Protein AF-0000000069709438 (afdb_homodimer)

Solvent-accessible surface area (backbone atoms only — not comparable to full-atom values): 15515 Å² total; per-residue (Å²): 132,53,67,84,65,66,50,80,77,66,44,34,16,33,37,41,33,39,34,83,67,31,64,34,80,92,27,62,55,51,69,65,58,55,50,52,58,47,46,74,68,12,50,70,79,41,47,36,35,36,32,47,71,78,60,54,68,67,56,54,52,52,40,42,75,71,65,31,49,75,44,72,34,85,52,46,50,67,35,44,51,39,34,54,50,31,39,39,56,68,72,63,56,48,52,23,44,32,38,32,41,51,61,50,48,49,41,61,56,44,48,50,35,49,75,71,69,27,42,35,35,26,33,26,62,28,81,84,79,78,57,49,58,36,39,70,59,25,80,35,65,46,68,41,73,100,134,53,68,83,65,66,50,79,76,66,43,33,16,32,38,41,33,39,33,80,68,32,65,34,80,90,28,61,55,51,68,65,57,56,50,51,59,47,45,73,69,11,50,70,79,40,43,35,35,37,32,46,71,77,60,54,67,67,56,54,51,52,42,43,75,70,64,32,49,77,45,72,33,86,52,44,51,67,35,47,52,38,34,54,52,32,40,38,55,67,72,63,56,49,52,23,44,31,39,32,39,50,60,48,50,50,41,61,56,44,49,50,34,50,75,71,69,26,43,35,35,26,33,26,65,31,78,78,79,80,56,50,56,36,39,71,60,24,80,34,66,47,66,42,72,99

pLDDT: mean 88.97, std 15.56, range [38.25, 98.88]

Radius of gyration: 20.69 Å; Cα contacts (8 Å, |Δi|>4): 586; chains: 2; bounding box: 37×64×64 Å

Sequence (292 aa):
MGLRSLLSNTPTAALFVDGPNVLRDEFDVDLDDVRDAADEAGRLVVTRLYLDEHAPSGLIQAAEARGYEVTITSGDVDVKLAVDATALLVEDPPDVFVIASRDTDFKPVVELANRRGVRTLAIAPGEHGRSDALRNAAQDAVVLDGMGLRSLLSNTPTAALFVDGPNVLRDEFDVDLDDVRDAADEAGRLVVTRLYLDEHAPSGLIQAAEARGYEVTITSGDVDVKLAVDATALLVEDPPDVFVIASRDTDFKPVVELANRRGVRTLAIAPGEHGRSDALRNAAQDAVVLDG

Structure (mmCIF, N/CA/C/O backbone):
data_AF-0000000069709438-model_v1
#
loop_
_entity.id
_entity.type
_entity.pdbx_description
1 polymer 'NYN domain-containing protein'
#
loop_
_atom_site.group_PDB
_atom_site.id
_atom_site.type_symbol
_atom_site.label_atom_id
_atom_site.label_alt_id
_atom_site.label_comp_id
_atom_site.label_asym_id
_atom_site.label_entity_id
_atom_site.label_seq_id
_atom_site.pdbx_PDB_ins_code
_atom_site.Cartn_x
_atom_site.Cartn_y
_atom_site.Cartn_z
_atom_site.occupancy
_atom_site.B_iso_or_equiv
_atom_site.auth_seq_id
_atom_site.auth_comp_id
_atom_site.auth_asym_id
_atom_site.auth_atom_id
_atom_site.pdbx_PDB_model_num
ATOM 1 N N . MET A 1 1 ? 12.93 36.156 -18.375 1 38.44 1 MET A N 1
ATOM 2 C CA . MET A 1 1 ? 12.602 35.375 -17.203 1 38.44 1 MET A CA 1
ATOM 3 C C . MET A 1 1 ? 11.086 35.25 -17.031 1 38.44 1 MET A C 1
ATOM 5 O O . MET A 1 1 ? 10.391 36.25 -16.828 1 38.44 1 MET A O 1
ATOM 9 N N . GLY A 1 2 ? 10.312 34.344 -17.75 1 38.69 2 GLY A N 1
ATOM 10 C CA . GLY A 1 2 ? 8.953 34.531 -18.219 1 38.69 2 GLY A CA 1
ATOM 11 C C . GLY A 1 2 ? 7.926 34.531 -17.094 1 38.69 2 GLY A C 1
ATOM 12 O O . GLY A 1 2 ? 8.234 34.125 -15.977 1 38.69 2 GLY A O 1
ATOM 13 N N . LEU A 1 3 ? 6.785 35.281 -17.344 1 40.19 3 LEU A N 1
ATOM 14 C CA . LEU A 1 3 ? 5.645 35.438 -16.453 1 40.19 3 LEU A CA 1
ATOM 15 C C . LEU A 1 3 ? 5.352 34.094 -15.75 1 40.19 3 LEU A C 1
ATOM 17 O O . LEU A 1 3 ? 4.898 34.094 -14.602 1 40.19 3 LEU A O 1
ATOM 21 N N . ARG A 1 4 ? 5.41 32.969 -16.5 1 44.81 4 ARG A N 1
ATOM 22 C CA . ARG A 1 4 ? 5.277 31.656 -15.867 1 44.81 4 ARG A CA 1
ATOM 23 C C . ARG A 1 4 ? 6.254 31.5 -14.703 1 44.81 4 ARG A C 1
ATOM 25 O O . ARG A 1 4 ? 6.02 30.719 -13.781 1 44.81 4 ARG A O 1
ATOM 32 N N . SER A 1 5 ? 7.395 32.188 -14.773 1 46.03 5 SER A N 1
ATOM 33 C CA . SER A 1 5 ? 8.461 32.312 -13.789 1 46.03 5 SER A CA 1
ATOM 34 C C . SER A 1 5 ? 8.031 33.188 -12.617 1 46.03 5 SER A C 1
ATOM 36 O O . SER A 1 5 ? 8.43 32.969 -11.477 1 46.03 5 SER A O 1
ATOM 38 N N . LEU A 1 6 ? 7.395 34.375 -12.797 1 45.38 6 LEU A N 1
ATOM 39 C CA . LEU A 1 6 ? 6.918 35.25 -11.727 1 45.38 6 LEU A CA 1
ATOM 40 C C . LEU A 1 6 ? 5.758 34.625 -10.977 1 45.38 6 LEU A C 1
ATOM 42 O O . LEU A 1 6 ? 5.219 35.219 -10.031 1 45.38 6 LEU A O 1
ATOM 46 N N . LEU A 1 7 ? 4.734 33.938 -11.688 1 49.47 7 LEU A N 1
ATOM 47 C CA . LEU A 1 7 ? 3.643 33.281 -11 1 49.47 7 LEU A CA 1
ATOM 48 C C . LEU A 1 7 ? 4.164 32.469 -9.82 1 49.47 7 LEU A C 1
ATOM 50 O O . LEU A 1 7 ? 5.156 31.734 -9.938 1 49.47 7 LEU A O 1
ATOM 54 N N . SER A 1 8 ? 4.117 33.062 -8.562 1 53.72 8 SER A N 1
ATOM 55 C CA . SER A 1 8 ? 4.582 32.656 -7.238 1 53.72 8 SER A CA 1
ATOM 56 C C . SER A 1 8 ? 4.629 31.125 -7.117 1 53.72 8 SER A C 1
ATOM 58 O O . SER A 1 8 ? 3.594 30.469 -7.207 1 53.72 8 SER A O 1
ATOM 60 N N . ASN A 1 9 ? 5.535 30.406 -7.801 1 68.62 9 ASN A N 1
ATOM 61 C CA . ASN A 1 9 ? 5.621 28.969 -8.023 1 68.62 9 ASN A CA 1
ATOM 62 C C . ASN A 1 9 ? 5.582 28.203 -6.711 1 68.62 9 ASN A C 1
ATOM 64 O O . ASN A 1 9 ? 6.609 27.719 -6.242 1 68.62 9 ASN A O 1
ATOM 68 N N . THR A 1 10 ? 4.73 28.609 -5.816 1 89.31 10 THR A N 1
ATOM 69 C CA . THR A 1 10 ? 4.59 27.875 -4.559 1 89.31 10 THR A CA 1
ATOM 70 C C . THR A 1 10 ? 4.516 26.375 -4.809 1 89.31 10 THR A C 1
ATOM 72 O O . THR A 1 10 ? 3.713 25.906 -5.625 1 89.31 10 THR A O 1
ATOM 75 N N . PRO A 1 11 ? 5.461 25.75 -4.129 1 96.38 11 PRO A N 1
ATOM 76 C CA . PRO A 1 11 ? 5.402 24.297 -4.297 1 96.38 11 PRO A CA 1
ATOM 77 C C . PRO A 1 11 ? 4.055 23.719 -3.877 1 96.38 11 PRO A C 1
ATOM 79 O O . PRO A 1 11 ? 3.371 24.281 -3.021 1 96.38 11 PRO A O 1
ATOM 82 N N . THR A 1 12 ? 3.688 22.672 -4.555 1 98.19 12 THR A N 1
ATOM 83 C CA . THR A 1 12 ? 2.477 21.953 -4.18 1 98.19 12 THR A CA 1
ATOM 84 C C . THR A 1 12 ? 2.791 20.859 -3.166 1 98.19 12 THR A C 1
ATOM 86 O O . THR A 1 12 ? 3.898 20.312 -3.152 1 98.19 12 THR A O 1
ATOM 89 N N . ALA A 1 13 ? 1.82 20.594 -2.26 1 98.56 13 ALA A N 1
ATOM 90 C CA . ALA A 1 13 ? 1.986 19.547 -1.256 1 98.56 13 ALA A CA 1
ATOM 91 C C . ALA A 1 13 ? 0.75 18.641 -1.187 1 98.56 13 ALA A C 1
ATOM 93 O O . ALA A 1 13 ? -0.369 19.109 -1.425 1 98.56 13 ALA A O 1
ATOM 94 N N . ALA A 1 14 ? 0.936 17.391 -0.974 1 98.88 14 ALA A N 1
ATOM 95 C CA . ALA A 1 14 ? -0.129 16.422 -0.726 1 98.88 14 ALA A CA 1
ATOM 96 C C . ALA A 1 14 ? 0.007 15.797 0.661 1 98.88 14 ALA A C 1
ATOM 98 O O . ALA A 1 1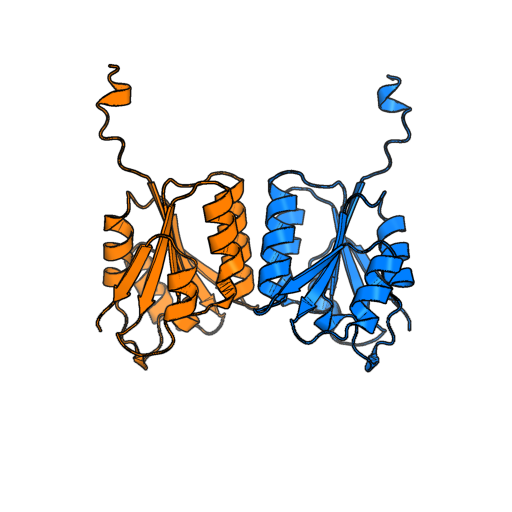4 ? 1.026 15.18 0.972 1 98.88 14 ALA A O 1
ATOM 99 N N . LEU A 1 15 ? -1.021 15.977 1.488 1 98.75 15 LEU A N 1
ATOM 100 C CA . LEU A 1 15 ? -1.024 15.523 2.875 1 98.75 15 LEU A CA 1
ATOM 101 C C . LEU A 1 15 ? -1.869 14.266 3.035 1 98.75 15 LEU A C 1
ATOM 103 O O . LEU A 1 15 ? -3.051 14.258 2.686 1 98.75 15 LEU A O 1
ATOM 107 N N . PHE A 1 16 ? -1.29 13.219 3.514 1 98.75 16 PHE A N 1
ATOM 108 C CA . PHE A 1 16 ? -1.952 11.977 3.883 1 98.75 16 PHE A CA 1
ATOM 109 C C . PHE A 1 16 ? -1.855 11.734 5.387 1 98.75 16 PHE A C 1
ATOM 111 O O . PHE A 1 16 ? -0.756 11.625 5.93 1 98.75 16 PHE A O 1
ATOM 118 N N . VAL A 1 17 ? -2.971 11.602 6.012 1 97.56 17 VAL A N 1
ATOM 119 C CA . VAL A 1 17 ? -2.998 11.469 7.465 1 97.56 17 VAL A CA 1
ATOM 120 C C . VAL A 1 17 ? -3.441 10.062 7.848 1 97.56 17 VAL A C 1
ATOM 122 O O . VAL A 1 17 ? -4.523 9.609 7.453 1 97.56 17 VAL A O 1
ATOM 125 N N . ASP A 1 18 ? -2.586 9.422 8.617 1 96.62 18 ASP A N 1
ATOM 126 C CA . ASP A 1 18 ? -2.838 8.102 9.195 1 96.62 18 ASP A CA 1
ATOM 127 C C . ASP A 1 18 ? -3.678 8.211 10.461 1 96.62 18 ASP A C 1
ATOM 129 O O . ASP A 1 18 ? -3.139 8.258 11.57 1 96.62 18 ASP A O 1
ATOM 133 N N . GLY A 1 19 ? -4.977 8.18 10.305 1 95.81 19 GLY A N 1
ATOM 134 C CA . GLY A 1 19 ? -5.91 8.469 11.383 1 95.81 19 GLY A CA 1
ATOM 135 C C . GLY A 1 19 ? -5.668 7.625 12.625 1 95.81 19 GLY A C 1
ATOM 136 O O . GLY A 1 19 ? -5.457 8.164 13.711 1 95.81 19 GLY A O 1
ATOM 137 N N . PRO A 1 20 ? -5.68 6.312 12.477 1 92.81 20 PRO A N 1
ATOM 138 C CA . PRO A 1 20 ? -5.535 5.43 13.641 1 92.81 20 PRO A CA 1
ATOM 139 C C . PRO A 1 20 ? -4.254 5.695 14.43 1 92.81 20 PRO A C 1
ATOM 141 O O . PRO A 1 20 ? -4.223 5.5 15.648 1 92.81 20 PRO A O 1
ATOM 144 N N . ASN A 1 21 ? -3.207 6.184 13.773 1 89 21 ASN A N 1
ATOM 145 C CA . ASN A 1 21 ? -1.935 6.367 14.461 1 89 21 ASN A CA 1
ATOM 146 C C . ASN A 1 21 ? -1.712 7.824 14.852 1 89 21 ASN A C 1
ATOM 148 O O . ASN A 1 21 ? -0.794 8.133 15.617 1 89 21 ASN A O 1
ATOM 152 N N . VAL A 1 22 ? -2.516 8.703 14.383 1 89.56 22 VAL A N 1
ATOM 153 C CA . VAL A 1 22 ? -2.305 10.117 14.656 1 89.56 22 VAL A CA 1
ATOM 154 C C . VAL A 1 22 ? -3.367 10.625 15.625 1 89.56 22 VAL A C 1
ATOM 156 O O . VAL A 1 22 ? -3.094 11.5 16.453 1 89.56 22 VAL A O 1
ATOM 159 N N . LEU A 1 23 ? -4.633 10.07 15.625 1 84.94 23 LEU A N 1
ATOM 160 C CA . LEU A 1 23 ? -5.742 10.617 16.406 1 84.94 23 LEU A CA 1
ATOM 161 C C . LEU A 1 23 ? -6 9.773 17.656 1 84.94 23 LEU A C 1
ATOM 163 O O . LEU A 1 23 ? -7.148 9.602 18.062 1 84.94 23 LEU A O 1
ATOM 167 N N . ARG A 1 24 ? -4.969 9.375 18.156 1 74.56 24 ARG A N 1
ATOM 168 C CA . ARG A 1 24 ? -5.062 8.688 19.453 1 74.56 24 ARG A CA 1
ATOM 169 C C . ARG A 1 24 ? -5.273 9.672 20.594 1 74.56 24 ARG A C 1
ATOM 171 O O . ARG A 1 24 ? -4.711 10.773 20.578 1 74.56 24 ARG A O 1
ATOM 178 N N . ASP A 1 25 ? -6.191 9.203 21.422 1 67.88 25 ASP A N 1
ATOM 179 C CA . ASP A 1 25 ? -6.523 10.078 22.547 1 67.88 25 ASP A CA 1
ATOM 180 C C . ASP A 1 25 ? -5.266 10.547 23.266 1 67.88 25 ASP A C 1
ATOM 182 O O . ASP A 1 25 ? -5.207 11.68 23.766 1 67.88 25 ASP A O 1
ATOM 186 N N . GLU A 1 26 ? -4.246 9.727 23.234 1 68.12 26 GLU A N 1
ATOM 187 C CA . GLU A 1 26 ? -3.016 10.023 23.969 1 68.12 26 GLU A CA 1
ATOM 188 C C . GLU A 1 26 ? -2.258 11.18 23.312 1 68.12 26 GLU A C 1
ATOM 190 O O . GLU A 1 26 ? -1.423 11.82 23.969 1 68.12 26 GLU A O 1
ATOM 195 N N . PHE A 1 27 ? -2.602 11.453 22.062 1 66.12 27 PHE A N 1
ATOM 196 C CA . PHE A 1 27 ? -1.815 12.461 21.359 1 66.12 27 PHE A CA 1
ATOM 197 C C . PHE A 1 27 ? -2.568 13.781 21.297 1 66.12 27 PHE A C 1
ATOM 199 O O . PHE A 1 27 ? -1.971 14.828 21.031 1 66.12 27 PHE A O 1
ATOM 206 N N . ASP A 1 28 ? -3.768 13.828 21.656 1 73.38 28 ASP A N 1
ATOM 207 C CA . ASP A 1 28 ? -4.578 15.039 21.578 1 73.38 28 ASP A CA 1
ATOM 208 C C . ASP A 1 28 ? -4.207 15.859 20.344 1 73.38 28 ASP A C 1
ATOM 210 O O . ASP A 1 28 ? -3.936 17.062 20.438 1 73.38 28 ASP A O 1
ATOM 214 N N . VAL A 1 29 ? -3.988 15.227 19.281 1 77.88 29 VAL A N 1
ATOM 215 C CA . VAL A 1 29 ? -3.586 15.883 18.031 1 77.88 29 VAL A CA 1
ATOM 216 C C . VAL A 1 29 ? -4.766 16.672 17.453 1 77.88 29 VAL A C 1
ATOM 218 O O . VAL A 1 29 ? -5.883 16.141 17.375 1 77.88 29 VAL A O 1
ATOM 221 N N . ASP A 1 30 ? -4.402 17.906 17.125 1 87.5 30 ASP A N 1
ATOM 222 C CA . ASP A 1 30 ? -5.332 18.766 16.406 1 87.5 30 ASP A CA 1
ATOM 223 C C . ASP A 1 30 ? -5.09 18.703 14.906 1 87.5 30 ASP A C 1
ATOM 225 O O . ASP A 1 30 ? -4.008 19.047 14.43 1 87.5 30 ASP A O 1
ATOM 229 N N . LEU A 1 31 ? -6.145 18.312 14.172 1 93.25 31 LEU A N 1
ATOM 230 C CA . LEU A 1 31 ? -6.051 18.188 12.727 1 93.25 31 LEU A CA 1
ATOM 231 C C . LEU A 1 31 ? -5.676 19.531 12.086 1 93.25 31 LEU A C 1
ATOM 233 O O . LEU A 1 31 ? -5.035 19.562 11.031 1 93.25 31 LEU A O 1
ATOM 237 N N . ASP A 1 32 ? -6.051 20.625 12.734 1 93.94 32 ASP A N 1
ATOM 238 C CA . ASP A 1 32 ? -5.648 21.922 12.227 1 93.94 32 ASP A CA 1
ATOM 239 C C . ASP A 1 32 ? -4.133 22.094 12.297 1 93.94 32 ASP A C 1
ATOM 241 O O . ASP A 1 32 ? -3.525 22.672 11.391 1 93.94 32 ASP A O 1
ATOM 245 N N . ASP A 1 33 ? -3.6 21.578 13.391 1 93.56 33 ASP A N 1
ATOM 246 C CA . ASP A 1 33 ? -2.15 21.688 13.539 1 93.56 33 ASP A CA 1
ATOM 247 C C . ASP A 1 33 ? -1.43 20.859 12.477 1 93.56 33 ASP A C 1
ATOM 249 O O . ASP A 1 33 ? -0.403 21.281 11.938 1 93.56 33 ASP A O 1
ATOM 253 N N . VAL A 1 34 ? -1.93 19.703 12.18 1 94.5 34 VAL A N 1
ATOM 254 C CA . VAL A 1 34 ? -1.356 18.844 11.148 1 94.5 34 VAL A CA 1
ATOM 255 C C . VAL A 1 34 ? -1.43 19.531 9.789 1 94.5 34 VAL A C 1
ATOM 257 O O . VAL A 1 34 ? -0.435 19.594 9.062 1 94.5 34 VAL A O 1
ATOM 260 N N . ARG A 1 35 ? -2.592 20.094 9.484 1 96.44 35 ARG A N 1
ATOM 261 C CA . ARG A 1 35 ? -2.809 20.766 8.211 1 96.44 35 ARG A CA 1
ATOM 262 C C . ARG A 1 35 ? -1.911 21.984 8.078 1 96.44 35 ARG A C 1
ATOM 264 O O . ARG A 1 35 ? -1.33 22.219 7.02 1 96.44 35 ARG A O 1
ATOM 271 N N . ASP A 1 36 ? -1.813 22.75 9.18 1 95.56 36 ASP A N 1
ATOM 272 C CA . ASP A 1 36 ? -0.976 23.953 9.172 1 95.56 36 ASP A CA 1
ATOM 273 C C . ASP A 1 36 ? 0.485 23.594 8.898 1 95.56 36 ASP A C 1
ATOM 275 O O . ASP A 1 36 ? 1.159 24.266 8.117 1 95.56 36 ASP A O 1
ATOM 279 N N . ALA A 1 37 ? 0.979 22.547 9.547 1 94.75 37 ALA A N 1
ATOM 280 C CA . ALA A 1 37 ? 2.352 22.094 9.344 1 94.75 37 ALA A CA 1
ATOM 281 C C . ALA A 1 37 ? 2.588 21.688 7.887 1 94.75 37 ALA A C 1
ATOM 283 O O . ALA A 1 37 ? 3.621 22.031 7.305 1 94.75 37 ALA A O 1
ATOM 284 N N . ALA A 1 38 ? 1.644 21 7.309 1 97.12 38 ALA A N 1
ATOM 285 C CA . ALA A 1 38 ? 1.745 20.594 5.914 1 97.12 38 ALA A CA 1
ATOM 286 C C . ALA A 1 38 ? 1.68 21.797 4.977 1 97.12 38 ALA A C 1
ATOM 288 O O . ALA A 1 38 ? 2.393 21.844 3.973 1 97.12 38 ALA A O 1
ATOM 289 N N . ASP A 1 39 ? 0.844 22.766 5.312 1 96.62 39 ASP A N 1
ATOM 290 C CA . ASP A 1 39 ? 0.653 23.953 4.496 1 96.62 39 ASP A CA 1
ATOM 291 C C . ASP A 1 39 ? 1.937 24.781 4.418 1 96.62 39 ASP A C 1
ATOM 293 O O . ASP A 1 39 ? 2.188 25.453 3.42 1 96.62 39 ASP A O 1
ATOM 297 N N . GLU A 1 40 ? 2.713 24.672 5.48 1 96.25 40 GLU A N 1
ATOM 298 C CA . GLU A 1 40 ? 3.994 25.375 5.508 1 96.25 40 GLU A CA 1
ATOM 299 C C . GLU A 1 40 ? 4.957 24.797 4.473 1 96.25 40 GLU A C 1
ATOM 301 O O . GLU A 1 40 ? 5.848 25.5 3.986 1 96.25 40 GLU A O 1
ATOM 306 N N . ALA A 1 41 ? 4.734 23.531 4.109 1 96.25 41 ALA A N 1
ATOM 307 C CA . ALA A 1 41 ? 5.633 22.875 3.168 1 96.25 41 ALA A CA 1
ATOM 308 C C . ALA A 1 41 ? 5.254 23.188 1.726 1 96.25 41 ALA A C 1
ATOM 310 O O . ALA A 1 41 ? 6.074 23.047 0.815 1 96.25 41 ALA A O 1
ATOM 311 N N . GLY A 1 42 ? 4.066 23.562 1.454 1 97.25 42 GLY A N 1
ATOM 312 C CA . GLY A 1 42 ? 3.557 23.891 0.131 1 97.25 42 GLY A CA 1
ATOM 313 C C . GLY A 1 42 ? 2.047 24.031 0.094 1 97.25 42 GLY A C 1
ATOM 314 O O . GLY A 1 42 ? 1.361 23.703 1.062 1 97.25 42 GLY A O 1
ATOM 315 N N . ARG A 1 43 ? 1.596 24.609 -1.028 1 97.38 43 ARG A N 1
ATOM 316 C CA . ARG A 1 43 ? 0.153 24.719 -1.223 1 97.38 43 ARG A CA 1
ATOM 317 C C . ARG A 1 43 ? -0.493 23.328 -1.267 1 97.38 43 ARG A C 1
ATOM 319 O O . ARG A 1 43 ? -0.167 22.516 -2.131 1 97.38 43 ARG A O 1
ATOM 326 N N . LEU A 1 44 ? -1.453 23.141 -0.404 1 97.94 44 LEU A N 1
ATOM 327 C CA . LEU A 1 44 ? -2.09 21.828 -0.3 1 97.94 44 LEU A CA 1
ATOM 328 C C . LEU A 1 44 ? -3.035 21.594 -1.472 1 97.94 44 LEU A C 1
ATOM 330 O O . LEU A 1 44 ? -4.016 22.328 -1.646 1 97.94 44 LEU A O 1
ATOM 334 N N . VAL A 1 45 ? -2.695 20.578 -2.246 1 97.75 45 VAL A N 1
ATOM 335 C CA . VAL A 1 45 ? -3.551 20.219 -3.371 1 97.75 45 VAL A CA 1
ATOM 336 C C . VAL A 1 45 ? -4.297 18.922 -3.061 1 97.75 45 VAL A C 1
ATOM 338 O O . VAL A 1 45 ? -5.289 18.594 -3.721 1 97.75 45 VAL A O 1
ATOM 341 N N . VAL A 1 46 ? -3.832 18.141 -2.113 1 98.44 46 VAL A N 1
ATOM 342 C CA . VAL A 1 46 ? -4.469 16.938 -1.565 1 98.44 46 VAL A CA 1
ATOM 343 C C . VAL A 1 46 ? -4.395 16.969 -0.041 1 98.44 46 VAL A C 1
ATOM 345 O O . VAL A 1 46 ? -3.346 17.281 0.531 1 98.44 46 VAL A O 1
ATOM 348 N N . THR A 1 47 ? -5.461 16.797 0.637 1 98.62 47 THR A N 1
ATOM 349 C CA . THR A 1 47 ? -5.559 16.688 2.088 1 98.62 47 THR A CA 1
ATOM 350 C C . THR A 1 47 ? -6.484 15.531 2.475 1 98.62 47 THR A C 1
ATOM 352 O O . THR A 1 47 ? -7.707 15.688 2.506 1 98.62 47 THR A O 1
ATOM 355 N N . ARG A 1 48 ? -5.898 14.383 2.811 1 98.81 48 ARG A N 1
ATOM 356 C CA . ARG A 1 48 ? -6.699 13.188 3.031 1 98.81 48 ARG A CA 1
ATOM 357 C C . ARG A 1 48 ? -6.484 12.641 4.438 1 98.81 48 ARG A C 1
ATOM 359 O O . ARG A 1 48 ? -5.359 12.617 4.938 1 98.81 48 ARG A O 1
ATOM 366 N N . LEU A 1 49 ? -7.539 12.273 5.051 1 98.56 49 LEU A N 1
ATOM 367 C CA . LEU A 1 49 ? -7.543 11.57 6.328 1 98.56 49 LEU A CA 1
ATOM 368 C C . LEU A 1 49 ? -8.07 10.148 6.16 1 98.56 49 LEU A C 1
ATOM 370 O O . LEU A 1 49 ? -9.156 9.945 5.605 1 98.56 49 LEU A O 1
ATOM 374 N N . TYR A 1 50 ? -7.328 9.172 6.59 1 98.62 50 TYR A N 1
ATOM 375 C CA . TYR A 1 50 ? -7.727 7.773 6.477 1 98.62 50 TYR A CA 1
ATOM 376 C C . TYR A 1 50 ? -8.172 7.223 7.824 1 98.62 50 TYR A C 1
ATOM 378 O O . TYR A 1 50 ? -7.449 7.336 8.82 1 98.62 50 TYR A O 1
ATOM 386 N N . LEU A 1 51 ? -9.328 6.637 7.852 1 97.81 51 LEU A N 1
ATOM 387 C CA . LEU A 1 51 ? -9.922 6.074 9.062 1 97.81 51 LEU A CA 1
ATOM 388 C C . LEU A 1 51 ? -10.438 4.66 8.805 1 97.81 51 LEU A C 1
ATOM 390 O O . LEU A 1 51 ? -10.648 4.273 7.652 1 97.81 51 LEU A O 1
ATOM 394 N N . ASP A 1 52 ? -10.57 3.885 9.938 1 96.19 52 ASP A N 1
ATOM 395 C CA . ASP A 1 52 ? -11.211 2.582 9.789 1 96.19 52 ASP A CA 1
ATOM 396 C C . ASP A 1 52 ? -12.734 2.705 9.875 1 96.19 52 ASP A C 1
ATOM 398 O O . ASP A 1 52 ? -13.258 3.785 10.148 1 96.19 52 ASP A O 1
ATOM 402 N N . GLU A 1 53 ? -13.414 1.608 9.648 1 95.5 53 GLU A N 1
ATOM 403 C CA . GLU A 1 53 ? -14.867 1.625 9.508 1 95.5 53 GLU A CA 1
ATOM 404 C C . GLU A 1 53 ? -15.547 1.899 10.852 1 95.5 53 GLU A C 1
ATOM 406 O O . GLU A 1 53 ? -16.75 2.15 10.906 1 95.5 53 GLU A O 1
ATOM 411 N N . HIS A 1 54 ? -14.883 1.991 11.906 1 95.06 54 HIS A N 1
ATOM 412 C CA . HIS A 1 54 ? -15.477 2.189 13.227 1 95.06 54 HIS A CA 1
ATOM 413 C C . HIS A 1 54 ? -15.281 3.621 13.711 1 95.06 54 HIS A C 1
ATOM 415 O O . HIS A 1 54 ? -15.633 3.951 14.844 1 95.06 54 HIS A O 1
ATOM 421 N N . ALA A 1 55 ? -14.672 4.422 12.898 1 94.06 55 ALA A N 1
ATOM 422 C CA . ALA A 1 55 ? -14.453 5.816 13.266 1 94.06 55 ALA A CA 1
ATOM 423 C C . ALA A 1 55 ? -15.766 6.504 13.625 1 94.06 55 ALA A C 1
ATOM 425 O O . ALA A 1 55 ? -16.766 6.344 12.922 1 94.06 55 ALA A O 1
ATOM 426 N N . PRO A 1 56 ? -15.828 7.281 14.727 1 93.81 56 PRO A N 1
ATOM 427 C CA . PRO A 1 56 ? -17.047 7.984 15.109 1 93.81 56 PRO A CA 1
ATOM 428 C C . PRO A 1 56 ? -17.469 9.031 14.078 1 93.81 56 PRO A C 1
ATOM 430 O O . PRO A 1 56 ? -16.625 9.688 13.477 1 93.81 56 PRO A O 1
ATOM 433 N N . SER A 1 57 ? -18.766 9.125 13.953 1 94.94 57 SER A N 1
ATOM 434 C CA . SER A 1 57 ? -19.312 10.07 12.984 1 94.94 57 SER A CA 1
ATOM 435 C C . SER A 1 57 ? -18.875 11.5 13.305 1 94.94 57 SER A C 1
ATOM 437 O O . SER A 1 57 ? -18.641 12.305 12.398 1 94.94 57 SER A O 1
ATOM 439 N N . GLY A 1 58 ? -18.812 11.812 14.594 1 94.31 58 GLY A N 1
ATOM 440 C CA . GLY A 1 58 ? -18.359 13.133 15 1 94.31 58 GLY A CA 1
ATOM 441 C C . GLY A 1 58 ? -16.969 13.477 14.5 1 94.31 58 GLY A C 1
ATOM 442 O O . GLY A 1 58 ? -16.719 14.602 14.062 1 94.31 58 GLY A O 1
ATOM 443 N N . LEU A 1 59 ? -16.094 12.539 14.523 1 93.88 59 LEU A N 1
ATOM 444 C CA . LEU A 1 59 ? -14.727 12.727 14.031 1 93.88 59 LEU A CA 1
ATOM 445 C C . LEU A 1 59 ? -14.719 12.953 12.523 1 93.88 59 LEU A C 1
ATOM 447 O O . LEU A 1 59 ? -14.016 13.828 12.023 1 93.88 59 LEU A O 1
ATOM 451 N N . ILE A 1 60 ? -15.461 12.172 11.82 1 96.44 60 ILE A N 1
ATOM 452 C CA . ILE A 1 60 ? -15.562 12.273 10.367 1 96.44 60 ILE 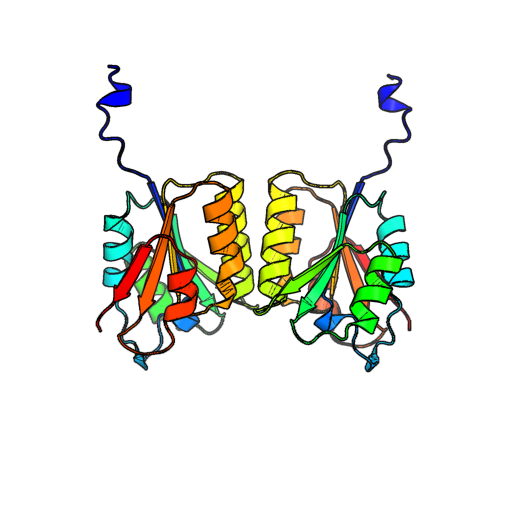A CA 1
ATOM 453 C C . ILE A 1 60 ? -16.047 13.664 9.977 1 96.44 60 ILE A C 1
ATOM 455 O O . ILE A 1 60 ? -15.438 14.344 9.156 1 96.44 60 ILE A O 1
ATOM 459 N N . GLN A 1 61 ? -17.125 14.094 10.656 1 96.12 61 GLN A N 1
ATOM 460 C CA . GLN A 1 61 ? -17.719 15.398 10.367 1 96.12 61 GLN A CA 1
ATOM 461 C C . GLN A 1 61 ? -16.734 16.531 10.688 1 96.12 61 GLN A C 1
ATOM 463 O O . GLN A 1 61 ? -16.609 17.469 9.914 1 96.12 61 GLN A O 1
ATOM 468 N N . ALA A 1 62 ? -16.094 16.375 11.758 1 94.12 62 ALA A N 1
ATOM 469 C CA . ALA A 1 62 ? -15.125 17.391 12.18 1 94.12 62 ALA A CA 1
ATOM 470 C C . ALA A 1 62 ? -13.977 17.5 11.18 1 94.12 62 ALA A C 1
ATOM 472 O O . ALA A 1 62 ? -13.555 18.594 10.828 1 94.12 62 ALA A O 1
ATOM 473 N N . ALA A 1 63 ? -13.438 16.422 10.711 1 96.38 63 ALA A N 1
ATOM 474 C CA . ALA A 1 63 ? -12.336 16.406 9.75 1 96.38 63 ALA A CA 1
ATOM 475 C C . ALA A 1 63 ? -12.758 17.016 8.422 1 96.38 63 ALA A C 1
ATOM 477 O O . ALA A 1 63 ? -12.016 17.812 7.836 1 96.38 63 ALA A O 1
ATOM 478 N N . GLU A 1 64 ? -13.984 16.641 7.965 1 97.12 64 GLU A N 1
ATOM 479 C CA . GLU A 1 64 ? -14.492 17.203 6.719 1 97.12 64 GLU A CA 1
ATOM 480 C C . GLU A 1 64 ? -14.648 18.703 6.82 1 97.12 64 GLU A C 1
ATOM 482 O O . GLU A 1 64 ? -14.312 19.438 5.887 1 97.12 64 GLU A O 1
ATOM 487 N N . ALA A 1 65 ? -15.164 19.109 7.977 1 95.5 65 ALA A N 1
ATOM 488 C CA . ALA A 1 65 ? -15.344 20.531 8.211 1 95.5 65 ALA A CA 1
ATOM 489 C C . ALA A 1 65 ? -14.016 21.281 8.164 1 95.5 65 ALA A C 1
ATOM 491 O O . ALA A 1 65 ? -13.969 22.469 7.844 1 95.5 65 ALA A O 1
ATOM 492 N N . ARG A 1 66 ? -12.969 20.578 8.383 1 94.44 66 ARG A N 1
ATOM 493 C CA . ARG A 1 66 ? -11.641 21.188 8.422 1 94.44 66 ARG A CA 1
ATOM 494 C C . ARG A 1 66 ? -10.93 21.016 7.086 1 94.44 66 ARG A C 1
ATOM 496 O O . ARG A 1 66 ? -9.719 21.266 6.988 1 94.44 66 ARG A O 1
ATOM 503 N N . GLY A 1 67 ? -11.625 20.531 6.07 1 96.25 67 GLY A N 1
ATOM 504 C CA . GLY A 1 67 ? -11.102 20.516 4.719 1 96.25 67 GLY A CA 1
ATOM 505 C C . GLY A 1 67 ? -10.445 19.203 4.352 1 96.25 67 GLY A C 1
ATOM 506 O O . GLY A 1 67 ? -9.773 19.094 3.32 1 96.25 67 GLY A O 1
ATOM 507 N N . TYR A 1 68 ? -10.57 18.172 5.188 1 98.25 68 TYR A N 1
ATOM 508 C CA . TYR A 1 68 ? -10 16.859 4.867 1 98.25 68 TYR A CA 1
ATOM 509 C C . TYR A 1 68 ? -10.961 16.047 4.008 1 98.25 68 TYR A C 1
ATOM 511 O O . TYR A 1 68 ? -12.172 16.062 4.242 1 98.25 68 TYR A O 1
ATOM 519 N N . GLU A 1 69 ? -10.453 15.516 2.955 1 98.5 69 GLU A N 1
ATOM 520 C CA . GLU A 1 69 ? -11.141 14.383 2.342 1 98.5 69 GLU A CA 1
ATOM 521 C C . GLU A 1 69 ? -10.992 13.117 3.184 1 98.5 69 GLU A C 1
ATOM 523 O O . GLU A 1 69 ? -9.891 12.578 3.303 1 98.5 69 GLU A O 1
ATOM 528 N N . VAL A 1 70 ? -12.07 12.617 3.729 1 98.38 70 VAL A N 1
ATOM 529 C CA . VAL A 1 70 ? -12.008 11.469 4.633 1 98.38 70 VAL A CA 1
ATOM 530 C C . VAL A 1 70 ? -12.211 10.18 3.85 1 98.38 70 VAL A C 1
ATOM 532 O O . VAL A 1 70 ? -13.188 10.039 3.109 1 98.38 70 VAL A O 1
ATOM 535 N N . THR A 1 71 ? -11.305 9.266 3.93 1 98.38 71 THR A N 1
ATOM 536 C CA . THR A 1 71 ? -11.406 7.926 3.355 1 98.38 71 THR A CA 1
ATOM 537 C C . THR A 1 71 ? -11.594 6.879 4.449 1 98.38 71 THR A C 1
ATOM 539 O O . THR A 1 71 ? -10.773 6.77 5.363 1 98.38 71 THR A O 1
ATOM 542 N N . ILE A 1 72 ? -12.633 6.148 4.332 1 97.56 72 ILE A N 1
ATOM 543 C CA . ILE A 1 72 ? -12.945 5.094 5.293 1 97.56 72 ILE A CA 1
ATOM 544 C C . ILE A 1 72 ? -12.742 3.729 4.641 1 97.56 72 ILE A C 1
ATOM 546 O O . ILE A 1 72 ? -13.141 3.514 3.494 1 97.56 72 ILE A O 1
ATOM 550 N N . THR A 1 73 ? -12.125 2.859 5.336 1 96.44 73 THR A N 1
ATOM 551 C CA . THR A 1 73 ? -11.945 1.514 4.801 1 96.44 73 THR A CA 1
ATOM 552 C C . THR A 1 73 ? -12.281 0.462 5.855 1 96.44 73 THR A C 1
ATOM 554 O O . THR A 1 73 ? -12.031 0.669 7.047 1 96.44 73 THR A O 1
ATOM 557 N N . SER A 1 74 ? -12.859 -0.628 5.391 1 93.62 74 SER A N 1
ATOM 558 C CA . SER A 1 74 ? -13.125 -1.766 6.266 1 93.62 74 SER A CA 1
ATOM 559 C C . SER A 1 74 ? -11.891 -2.654 6.406 1 93.62 74 SER A C 1
ATOM 561 O O . SER A 1 74 ? -11.836 -3.514 7.289 1 93.62 74 SER A O 1
ATOM 563 N N . GLY A 1 75 ? -10.945 -2.486 5.562 1 93.56 75 GLY A N 1
ATOM 564 C CA . GLY A 1 75 ? -9.703 -3.234 5.629 1 93.56 75 GLY A CA 1
ATOM 565 C C . GLY A 1 75 ? -8.602 -2.504 6.379 1 93.56 75 GLY A C 1
ATOM 566 O O . GLY A 1 75 ? -8.875 -1.773 7.336 1 93.56 75 GLY A O 1
ATOM 567 N N . ASP A 1 76 ? -7.414 -2.857 6.043 1 96.12 76 ASP A N 1
ATOM 568 C CA . ASP A 1 76 ? -6.234 -2.273 6.676 1 96.12 76 ASP A CA 1
ATOM 569 C C . ASP A 1 76 ? -6 -0.846 6.188 1 96.12 76 ASP A C 1
ATOM 571 O O . ASP A 1 76 ? -5.754 -0.623 5 1 96.12 76 ASP A O 1
ATOM 575 N N . VAL A 1 77 ? -6.066 0.129 7.094 1 97.75 77 VAL A N 1
ATOM 576 C CA . VAL A 1 77 ? -5.906 1.545 6.781 1 97.75 77 VAL A CA 1
ATOM 577 C C . VAL A 1 77 ? -4.531 1.786 6.16 1 97.75 77 VAL A C 1
ATOM 579 O O . VAL A 1 77 ? -4.398 2.555 5.207 1 97.75 77 VAL A O 1
ATOM 582 N N . ASP A 1 78 ? -3.482 1.072 6.73 1 98.12 78 ASP A N 1
ATOM 583 C CA . ASP A 1 78 ? -2.125 1.262 6.227 1 98.12 78 ASP A CA 1
ATOM 584 C C . ASP A 1 78 ? -2.037 0.907 4.742 1 98.12 78 ASP A C 1
ATOM 586 O O . ASP A 1 78 ? -1.402 1.622 3.965 1 98.12 78 ASP A O 1
ATOM 590 N N . VAL A 1 79 ? -2.713 -0.145 4.355 1 98.5 79 VAL A N 1
ATOM 591 C CA . VAL A 1 79 ? -2.646 -0.604 2.971 1 98.5 79 VAL A CA 1
ATOM 592 C C . VAL A 1 79 ? -3.391 0.374 2.064 1 98.5 79 VAL A C 1
ATOM 594 O O . VAL A 1 79 ? -2.867 0.791 1.028 1 98.5 79 VAL A O 1
ATOM 597 N N . LYS A 1 80 ? -4.586 0.785 2.502 1 98.69 80 LYS A N 1
ATOM 598 C CA . LYS A 1 80 ? -5.367 1.72 1.696 1 98.69 80 LYS A CA 1
ATOM 599 C C . LYS A 1 80 ? -4.625 3.041 1.517 1 98.69 80 LYS A C 1
ATOM 601 O O . LYS A 1 80 ? -4.539 3.562 0.403 1 98.69 80 LYS A O 1
ATOM 606 N N . LEU A 1 81 ? -4.09 3.588 2.562 1 98.81 81 LEU A N 1
ATOM 607 C CA . LEU A 1 81 ? -3.324 4.828 2.504 1 98.81 81 LEU A CA 1
ATOM 608 C C . LEU A 1 81 ? -2.109 4.672 1.595 1 98.81 81 LEU A C 1
ATOM 610 O O . LEU A 1 81 ? -1.846 5.531 0.75 1 98.81 81 LEU A O 1
ATOM 614 N N . ALA A 1 82 ? -1.361 3.582 1.727 1 98.75 82 ALA A N 1
ATOM 615 C CA . ALA A 1 82 ? -0.167 3.338 0.922 1 98.75 82 ALA A CA 1
ATOM 616 C C . ALA A 1 82 ? -0.514 3.25 -0.561 1 98.75 82 ALA A C 1
ATOM 618 O O . ALA A 1 82 ? 0.21 3.781 -1.406 1 98.75 82 ALA A O 1
ATOM 619 N N . VAL A 1 83 ? -1.613 2.584 -0.887 1 98.81 83 VAL A N 1
ATOM 620 C CA . VAL A 1 83 ? -2.047 2.436 -2.271 1 98.81 83 VAL A CA 1
ATOM 621 C C . VAL A 1 83 ? -2.361 3.809 -2.863 1 98.81 83 VAL A C 1
ATOM 623 O O . VAL A 1 83 ? -1.854 4.16 -3.932 1 98.81 83 VAL A O 1
ATOM 626 N N . ASP A 1 84 ? -3.135 4.605 -2.15 1 98.75 84 ASP A N 1
ATOM 627 C CA . ASP A 1 84 ? -3.543 5.914 -2.656 1 98.75 84 ASP A CA 1
ATOM 628 C C . ASP A 1 84 ? -2.344 6.852 -2.781 1 98.75 84 ASP A C 1
ATOM 630 O O . ASP A 1 84 ? -2.219 7.578 -3.77 1 98.75 84 ASP A O 1
ATOM 634 N N . ALA A 1 85 ? -1.523 6.844 -1.773 1 98.88 85 ALA A N 1
ATOM 635 C CA . ALA A 1 85 ? -0.334 7.691 -1.81 1 98.88 85 ALA A CA 1
ATOM 636 C C . ALA A 1 85 ? 0.578 7.309 -2.971 1 98.88 85 ALA A C 1
ATOM 638 O O . ALA A 1 85 ? 1.037 8.172 -3.721 1 98.88 85 ALA A O 1
ATOM 639 N N . THR A 1 86 ? 0.836 6.031 -3.145 1 98.88 86 THR A N 1
ATOM 640 C CA . THR A 1 86 ? 1.705 5.535 -4.207 1 98.88 86 THR A CA 1
ATOM 641 C C . THR A 1 86 ? 1.138 5.887 -5.578 1 98.88 86 THR A C 1
ATOM 643 O O . THR A 1 86 ? 1.868 6.344 -6.461 1 98.88 86 THR A O 1
ATOM 646 N N . ALA A 1 87 ? -0.159 5.668 -5.734 1 98.69 87 ALA A N 1
ATOM 647 C CA . ALA A 1 87 ? -0.793 5.996 -7.008 1 98.69 87 ALA A CA 1
ATOM 648 C C . ALA A 1 87 ? -0.583 7.465 -7.363 1 98.69 87 ALA A C 1
ATOM 650 O O . ALA A 1 87 ? -0.213 7.789 -8.492 1 98.69 87 ALA A O 1
ATOM 651 N N . LEU A 1 88 ? -0.773 8.352 -6.402 1 98.44 88 LEU A N 1
ATOM 652 C CA . LEU A 1 88 ? -0.581 9.781 -6.629 1 98.44 88 LEU A CA 1
ATOM 653 C C . LEU A 1 88 ? 0.871 10.078 -6.984 1 98.44 88 LEU A C 1
ATOM 655 O O . LEU A 1 88 ? 1.142 10.828 -7.926 1 98.44 88 LEU A O 1
ATOM 659 N N . LEU A 1 89 ? 1.814 9.5 -6.242 1 98.56 89 LEU A N 1
ATOM 660 C CA . LEU A 1 89 ? 3.24 9.773 -6.395 1 98.56 89 LEU A CA 1
ATOM 661 C C . LEU A 1 89 ? 3.729 9.352 -7.777 1 98.56 89 LEU A C 1
ATOM 663 O O . LEU A 1 89 ? 4.652 9.961 -8.328 1 98.56 89 LEU A O 1
ATOM 667 N N . VAL A 1 90 ? 3.102 8.328 -8.336 1 98.31 90 VAL A N 1
ATOM 668 C CA . VAL A 1 90 ? 3.539 7.785 -9.617 1 98.31 90 VAL A CA 1
ATOM 669 C C . VAL A 1 90 ? 2.803 8.492 -10.758 1 98.31 90 VAL A C 1
ATOM 671 O O . VAL A 1 90 ? 3.398 8.805 -11.789 1 98.31 90 VAL A O 1
ATOM 674 N N . GLU A 1 91 ? 1.6 8.797 -10.57 1 96.94 91 GLU A N 1
ATOM 675 C CA . GLU A 1 91 ? 0.763 9.336 -11.641 1 96.94 91 GLU A CA 1
ATOM 676 C C . GLU A 1 91 ? 0.932 10.844 -11.766 1 96.94 91 GLU A C 1
ATOM 678 O O . GLU A 1 91 ? 1.104 11.367 -12.867 1 96.94 91 GLU A O 1
ATOM 683 N N . ASP A 1 92 ? 0.812 11.578 -10.68 1 96.62 92 ASP A N 1
ATOM 684 C CA . ASP A 1 92 ? 0.831 13.031 -10.633 1 96.62 92 ASP A CA 1
ATOM 685 C C . ASP A 1 92 ? 1.479 13.539 -9.352 1 96.62 92 ASP A C 1
ATOM 687 O O . ASP A 1 92 ? 0.796 14.062 -8.469 1 96.62 92 ASP A O 1
ATOM 691 N N . PRO A 1 93 ? 2.803 13.43 -9.32 1 98 93 PRO A N 1
ATOM 692 C CA . PRO A 1 93 ? 3.51 13.742 -8.078 1 98 93 PRO A CA 1
ATOM 693 C C . PRO A 1 93 ? 3.43 15.219 -7.703 1 98 93 PRO A C 1
ATOM 695 O O . PRO A 1 93 ? 3.566 16.094 -8.57 1 98 93 PRO A O 1
ATOM 698 N N . PRO A 1 94 ? 3.123 15.531 -6.414 1 98.25 94 PRO A N 1
ATOM 699 C CA . PRO A 1 94 ? 3.314 16.891 -5.902 1 98.25 94 PRO A CA 1
ATOM 700 C C . PRO A 1 94 ? 4.789 17.266 -5.75 1 98.25 94 PRO A C 1
ATOM 702 O O . PRO A 1 94 ? 5.664 16.422 -5.945 1 98.25 94 PRO A O 1
ATOM 705 N N . ASP A 1 95 ? 4.984 18.531 -5.461 1 98.25 95 ASP A N 1
ATOM 706 C CA . ASP A 1 95 ? 6.344 18.922 -5.121 1 98.25 95 ASP A CA 1
ATOM 707 C C . ASP A 1 95 ? 6.766 18.359 -3.768 1 98.25 95 ASP A C 1
ATOM 709 O O . ASP A 1 95 ? 7.926 17.984 -3.576 1 98.25 95 ASP A O 1
ATOM 713 N N . VAL A 1 96 ? 5.82 18.25 -2.826 1 98.56 96 VAL A N 1
ATOM 714 C CA . VAL A 1 96 ? 6.098 17.75 -1.479 1 98.56 96 VAL A CA 1
ATOM 715 C C . VAL A 1 96 ? 5.07 16.703 -1.087 1 98.56 96 VAL A C 1
ATOM 717 O O . VAL A 1 96 ? 3.861 16.938 -1.19 1 98.56 96 VAL A O 1
ATOM 720 N N . PHE A 1 97 ? 5.57 15.523 -0.754 1 98.75 97 PHE A N 1
ATOM 721 C CA . PHE A 1 97 ? 4.75 14.477 -0.158 1 98.75 97 PHE A CA 1
ATOM 722 C C . PHE A 1 97 ? 4.809 14.539 1.363 1 98.75 97 PHE A C 1
ATOM 724 O O . PHE A 1 97 ? 5.887 14.414 1.952 1 98.75 97 PHE A O 1
ATOM 731 N N . VAL A 1 98 ? 3.643 14.758 2.033 1 98.31 98 VAL A N 1
ATOM 732 C CA . VAL A 1 98 ? 3.564 14.898 3.482 1 98.31 98 VAL A CA 1
ATOM 733 C C . VAL A 1 98 ? 2.777 13.727 4.07 1 98.31 98 VAL A C 1
ATOM 735 O O . VAL A 1 98 ? 1.639 13.477 3.672 1 98.31 98 VAL A O 1
ATOM 738 N N . ILE A 1 99 ? 3.375 13.039 4.957 1 98.06 99 ILE A N 1
ATOM 739 C CA . ILE A 1 99 ? 2.682 11.961 5.656 1 98.06 99 ILE A CA 1
ATOM 740 C C . ILE A 1 99 ? 2.682 12.234 7.156 1 98.06 99 ILE A C 1
ATOM 742 O O . ILE A 1 99 ? 3.725 12.539 7.738 1 98.06 99 ILE A O 1
ATOM 746 N N . ALA A 1 100 ? 1.489 12.258 7.719 1 95.5 100 ALA A N 1
ATOM 747 C CA . ALA A 1 100 ? 1.351 12.352 9.172 1 95.5 100 ALA A CA 1
ATOM 748 C C . ALA A 1 100 ? 1.132 10.977 9.789 1 95.5 100 ALA A C 1
ATOM 750 O O . ALA A 1 100 ? 0.043 10.406 9.688 1 95.5 100 ALA A O 1
ATOM 751 N N . SER A 1 101 ? 2.098 10.391 10.359 1 93.38 101 SER A N 1
ATOM 752 C CA . SER A 1 101 ? 2.07 9.078 10.992 1 93.38 101 SER A CA 1
ATOM 753 C C . SER A 1 101 ? 3.311 8.852 11.852 1 93.38 101 SER A C 1
ATOM 755 O O . SER A 1 101 ? 4.332 9.516 11.656 1 93.38 101 SER A O 1
ATOM 757 N N . ARG A 1 102 ? 3.273 7.93 12.773 1 86.81 102 ARG A N 1
ATOM 758 C CA . ARG A 1 102 ? 4.445 7.465 13.508 1 86.81 102 ARG A CA 1
ATOM 759 C C . ARG A 1 102 ? 4.82 6.047 13.094 1 86.81 102 ARG A C 1
ATOM 761 O O . ARG A 1 102 ? 5.781 5.477 13.617 1 86.81 102 ARG A O 1
ATOM 768 N N . ASP A 1 103 ? 4.07 5.551 12.281 1 91.88 103 ASP A N 1
ATOM 769 C CA . ASP A 1 103 ? 4.219 4.148 11.914 1 91.88 103 ASP A CA 1
ATOM 770 C C . ASP A 1 103 ? 5.324 3.965 10.875 1 91.88 103 ASP A C 1
ATOM 772 O O . ASP A 1 103 ? 5.223 4.48 9.758 1 91.88 103 ASP A O 1
ATOM 776 N N . THR A 1 104 ? 6.312 3.162 11.125 1 92.31 104 THR A N 1
ATOM 777 C CA . THR A 1 104 ? 7.457 2.951 10.242 1 92.31 104 THR A CA 1
ATOM 778 C C . THR A 1 104 ? 7.086 2.047 9.078 1 92.31 104 THR A C 1
ATOM 780 O O . THR A 1 104 ? 7.859 1.904 8.125 1 92.31 104 THR A O 1
ATOM 783 N N . ASP A 1 105 ? 5.898 1.539 9.109 1 95.19 105 ASP A N 1
ATOM 784 C CA . ASP A 1 105 ? 5.453 0.668 8.023 1 95.19 105 ASP A CA 1
ATOM 785 C C . ASP A 1 105 ? 5.273 1.454 6.73 1 95.19 105 ASP A C 1
ATOM 787 O O . ASP A 1 105 ? 5.18 0.866 5.648 1 95.19 105 ASP A O 1
ATOM 791 N N . PHE A 1 106 ? 5.328 2.809 6.809 1 96.88 106 PHE A N 1
ATOM 792 C CA . PHE A 1 106 ? 5.121 3.621 5.617 1 96.88 106 PHE A CA 1
ATOM 793 C C . PHE A 1 106 ? 6.453 3.957 4.953 1 96.88 106 PHE A C 1
ATOM 795 O O . PHE A 1 106 ? 6.488 4.68 3.953 1 96.88 106 PHE A O 1
ATOM 802 N N . LYS A 1 107 ? 7.492 3.424 5.422 1 96.44 107 LYS A N 1
ATOM 803 C CA . LYS A 1 107 ? 8.828 3.664 4.875 1 96.44 107 LYS A CA 1
ATOM 804 C C . LYS A 1 107 ? 8.852 3.408 3.369 1 96.44 107 LYS A C 1
ATOM 806 O O . LYS A 1 107 ? 9.406 4.207 2.609 1 96.44 107 LYS A O 1
ATOM 811 N N . PRO A 1 108 ? 8.258 2.334 2.877 1 97.5 108 PRO A N 1
ATOM 812 C CA . PRO A 1 108 ? 8.312 2.092 1.434 1 97.5 108 PRO A CA 1
ATOM 813 C C . PRO A 1 108 ? 7.684 3.221 0.621 1 97.5 108 PRO A C 1
ATOM 815 O O . PRO A 1 108 ? 8.141 3.52 -0.485 1 97.5 108 PRO A O 1
ATOM 818 N N . VAL A 1 109 ? 6.648 3.885 1.104 1 98.31 109 VAL A N 1
ATOM 819 C CA . VAL A 1 109 ? 6.012 4.988 0.393 1 98.31 109 VAL A CA 1
ATOM 820 C C . VAL A 1 109 ? 6.953 6.191 0.352 1 98.31 109 VAL A C 1
ATOM 822 O O . VAL A 1 109 ? 7.133 6.812 -0.698 1 98.31 109 VAL A O 1
ATOM 825 N N . VAL A 1 110 ? 7.531 6.426 1.507 1 97.88 110 VAL A N 1
ATOM 826 C CA . VAL A 1 110 ? 8.453 7.551 1.612 1 97.88 110 VAL A CA 1
ATOM 827 C C . VAL A 1 110 ? 9.664 7.316 0.704 1 97.88 110 VAL A C 1
ATOM 829 O O . VAL A 1 110 ? 10.102 8.227 -0.003 1 97.88 110 VAL A O 1
ATOM 832 N N . GLU A 1 111 ? 10.148 6.105 0.688 1 97.06 111 GLU A N 1
ATOM 833 C CA . GLU A 1 111 ? 11.297 5.762 -0.15 1 97.06 111 GLU A CA 1
ATOM 834 C C . GLU A 1 111 ? 10.953 5.902 -1.632 1 97.06 111 GLU A C 1
ATOM 836 O O . GLU A 1 111 ? 11.789 6.34 -2.426 1 97.06 111 GLU A O 1
ATOM 841 N N . LEU A 1 112 ? 9.805 5.512 -1.999 1 97.94 112 LEU A N 1
ATOM 842 C CA . LEU A 1 112 ? 9.367 5.688 -3.381 1 97.94 112 LEU A CA 1
ATOM 843 C C . LEU A 1 112 ? 9.32 7.168 -3.75 1 97.94 112 LEU A C 1
ATOM 845 O O . LEU A 1 112 ? 9.781 7.559 -4.824 1 97.94 112 LEU A O 1
ATOM 849 N N . ALA A 1 113 ? 8.734 7.996 -2.887 1 98.38 113 ALA A N 1
ATOM 850 C CA . ALA A 1 113 ? 8.703 9.438 -3.117 1 98.38 113 ALA A CA 1
ATOM 851 C C . ALA A 1 113 ? 10.102 9.992 -3.332 1 98.38 113 ALA A C 1
ATOM 853 O O . ALA A 1 113 ? 10.344 10.734 -4.285 1 98.38 113 ALA A O 1
ATOM 854 N N . ASN A 1 114 ? 11.031 9.539 -2.455 1 97.44 114 ASN A N 1
ATOM 855 C CA . ASN A 1 114 ? 12.414 9.984 -2.555 1 97.44 114 ASN A CA 1
ATOM 856 C C . ASN A 1 114 ? 13.039 9.578 -3.889 1 97.44 114 ASN A C 1
ATOM 858 O O . ASN A 1 114 ? 13.695 10.391 -4.543 1 97.44 114 ASN A O 1
ATOM 862 N N . ARG A 1 115 ? 12.805 8.359 -4.289 1 96.81 115 ARG A N 1
ATOM 863 C CA . ARG A 1 115 ? 13.359 7.852 -5.539 1 96.81 115 ARG A CA 1
ATOM 864 C C . ARG A 1 115 ? 12.828 8.641 -6.73 1 96.81 115 ARG A C 1
ATOM 866 O O . ARG A 1 115 ? 13.508 8.766 -7.75 1 96.81 115 ARG A O 1
ATOM 873 N N . ARG A 1 116 ? 11.703 9.219 -6.602 1 96.94 116 ARG A N 1
ATOM 874 C CA . ARG A 1 116 ? 11.086 9.953 -7.699 1 96.94 116 ARG A CA 1
ATOM 875 C C . ARG A 1 116 ? 11.422 11.438 -7.621 1 96.94 116 ARG A C 1
ATOM 877 O O . ARG A 1 116 ? 10.906 12.234 -8.406 1 96.94 116 ARG A O 1
ATOM 884 N N . GLY A 1 117 ? 12.141 11.805 -6.609 1 97.19 117 GLY A N 1
ATOM 885 C CA . GLY A 1 117 ? 12.586 13.18 -6.469 1 97.19 117 GLY A CA 1
ATOM 886 C C . GLY A 1 117 ? 11.57 14.078 -5.785 1 97.19 117 GLY A C 1
ATOM 887 O O . GLY A 1 117 ? 11.648 15.305 -5.891 1 97.19 117 GLY A O 1
ATOM 888 N N . VAL A 1 118 ? 10.562 13.484 -5.227 1 98.38 118 VAL A N 1
ATOM 889 C CA . VAL A 1 118 ? 9.57 14.242 -4.469 1 98.38 118 VAL A CA 1
ATOM 890 C C . VAL A 1 118 ? 10.094 14.523 -3.062 1 98.38 118 VAL A C 1
ATOM 892 O O . VAL A 1 118 ? 10.57 13.617 -2.375 1 98.38 118 VAL A O 1
ATOM 895 N N . ARG A 1 119 ? 10.047 15.758 -2.689 1 98.19 119 ARG A N 1
ATOM 896 C CA . ARG A 1 119 ? 10.43 16.078 -1.319 1 98.19 119 ARG A CA 1
ATOM 897 C C . ARG A 1 119 ? 9.461 15.461 -0.32 1 98.19 119 ARG A C 1
ATOM 899 O O . ARG A 1 119 ? 8.25 15.453 -0.543 1 98.19 119 ARG A O 1
ATOM 906 N N . THR A 1 120 ? 10.047 14.961 0.798 1 98.31 120 THR A N 1
ATOM 907 C CA . THR A 1 120 ? 9.195 14.258 1.754 1 98.31 120 THR A CA 1
ATOM 908 C C . THR A 1 120 ? 9.227 14.953 3.113 1 98.31 120 THR A C 1
ATOM 910 O O . THR A 1 120 ? 10.281 15.422 3.551 1 98.31 120 THR A O 1
ATOM 913 N N . LEU A 1 121 ? 8.047 15.047 3.75 1 97.31 121 LEU A N 1
ATOM 914 C CA . LEU A 1 121 ? 7.879 15.578 5.098 1 97.31 121 LEU A CA 1
ATOM 915 C C . LEU A 1 121 ? 7.066 14.625 5.965 1 97.31 121 LEU A C 1
ATOM 917 O O . LEU A 1 121 ? 5.941 14.266 5.609 1 97.31 121 LEU A O 1
ATOM 921 N N . ALA A 1 122 ? 7.672 14.172 7.039 1 96 122 ALA A N 1
ATOM 922 C CA . ALA A 1 122 ? 6.961 13.359 8.023 1 96 122 ALA A CA 1
ATOM 923 C C . ALA A 1 122 ? 6.5 14.203 9.203 1 96 122 ALA A C 1
ATOM 925 O O . ALA A 1 122 ? 7.285 14.969 9.766 1 96 122 ALA A O 1
ATOM 926 N N . ILE A 1 123 ? 5.18 14.086 9.523 1 94.19 123 ILE A N 1
ATOM 927 C CA . ILE A 1 123 ? 4.629 14.75 10.695 1 94.19 123 ILE A CA 1
ATOM 928 C C . ILE A 1 123 ? 4.27 13.711 11.758 1 94.19 123 ILE A C 1
ATOM 930 O O . ILE A 1 123 ? 3.484 12.797 11.5 1 94.19 123 ILE A O 1
ATOM 934 N N . ALA A 1 124 ? 4.809 13.75 12.867 1 89.25 124 ALA A N 1
ATOM 935 C CA . ALA A 1 124 ? 4.535 12.812 13.953 1 89.25 124 ALA A CA 1
ATOM 936 C C . ALA A 1 124 ? 3.803 13.5 15.102 1 89.25 124 ALA A C 1
ATOM 938 O O . ALA A 1 124 ? 4.098 14.656 15.438 1 89.25 124 ALA A O 1
ATOM 939 N N . PRO A 1 125 ? 2.75 12.703 15.641 1 82.25 125 PRO A N 1
ATOM 940 C CA . PRO A 1 125 ? 2.098 13.258 16.828 1 82.25 125 PRO A CA 1
ATOM 941 C C . PRO A 1 125 ? 2.965 13.156 18.078 1 82.25 125 PRO A C 1
ATOM 943 O O . PRO A 1 125 ? 3.602 12.125 18.312 1 82.25 125 PRO A O 1
ATOM 946 N N . GLY A 1 126 ? 2.877 14.211 19.047 1 71.62 126 GLY A N 1
ATOM 947 C CA . GLY A 1 126 ? 3.406 14.242 20.406 1 71.62 126 GLY A CA 1
ATOM 948 C C . GLY A 1 126 ? 4.914 14.094 20.453 1 71.62 126 GLY A C 1
ATOM 949 O O . GLY A 1 126 ? 5.562 13.914 19.422 1 71.62 126 GLY A O 1
ATOM 950 N N . GLU A 1 127 ? 5.555 14.422 21.531 1 55.62 127 GLU A N 1
ATOM 951 C CA . GLU A 1 127 ? 6.992 14.406 21.781 1 55.62 127 GLU A CA 1
ATOM 952 C C . GLU A 1 127 ? 7.602 13.055 21.453 1 55.62 127 GLU A C 1
ATOM 954 O O . GLU A 1 127 ? 8.234 12.891 20.406 1 55.62 127 GLU A O 1
ATOM 959 N N . HIS A 1 128 ? 7.895 12.023 22.344 1 51.97 128 HIS A N 1
ATOM 960 C CA . HIS A 1 128 ? 9.188 11.508 22.781 1 51.97 128 HIS A CA 1
ATOM 961 C C . HIS A 1 128 ? 9.719 10.453 21.812 1 51.97 128 HIS A C 1
ATOM 963 O O . HIS A 1 128 ? 10.836 10.57 21.312 1 51.97 128 HIS A O 1
ATOM 969 N N . GLY A 1 129 ? 9.594 9.086 21.969 1 47.41 129 GLY A N 1
ATOM 970 C CA . GLY A 1 129 ? 10.609 8.062 21.781 1 47.41 129 GLY A CA 1
ATOM 971 C C . GLY A 1 129 ? 10.727 7.582 20.344 1 47.41 129 GLY A C 1
ATOM 972 O O . GLY A 1 129 ? 11.742 7.805 19.688 1 47.41 129 GLY A O 1
ATOM 973 N N . ARG A 1 130 ? 9.812 6.816 19.922 1 49.12 130 ARG A N 1
ATOM 974 C CA . ARG A 1 130 ? 9.969 5.859 18.828 1 49.12 130 ARG A CA 1
ATOM 975 C C . ARG A 1 130 ? 9.672 6.512 17.484 1 49.12 130 ARG A C 1
ATOM 977 O O . ARG A 1 130 ? 9.648 5.836 16.453 1 49.12 130 ARG A O 1
ATOM 984 N N . SER A 1 131 ? 9.445 7.914 17.391 1 53.66 131 SER A N 1
ATOM 985 C CA . SER A 1 131 ? 9.094 8.68 16.203 1 53.66 131 SER A CA 1
ATOM 986 C C . SER A 1 131 ? 10.219 8.664 15.164 1 53.66 131 SER A C 1
ATOM 988 O O . SER A 1 131 ? 10.086 9.234 14.086 1 53.66 131 SER A O 1
ATOM 990 N N . ASP A 1 132 ? 11.133 7.809 15.383 1 61.94 132 ASP A N 1
ATOM 991 C CA . ASP A 1 132 ? 12.398 8.078 14.703 1 61.94 132 ASP A CA 1
ATOM 992 C C . ASP A 1 132 ? 12.445 7.398 13.336 1 61.94 132 ASP A C 1
ATOM 994 O O . ASP A 1 132 ? 13.055 7.914 12.398 1 61.94 132 ASP A O 1
ATOM 998 N N . ALA A 1 133 ? 11.641 6.34 13.156 1 65.19 133 ALA A N 1
ATOM 999 C CA . ALA A 1 133 ? 12.023 5.605 11.953 1 65.19 133 ALA A CA 1
ATOM 1000 C C . ALA A 1 133 ? 11.484 6.293 10.703 1 65.19 133 ALA A C 1
ATOM 1002 O O . ALA A 1 133 ? 12.203 6.453 9.711 1 65.19 133 ALA A O 1
ATOM 1003 N N . LEU A 1 134 ? 10.242 6.828 10.773 1 81.44 134 LEU A N 1
ATOM 1004 C CA . LEU A 1 134 ? 9.734 7.523 9.602 1 81.44 134 LEU A CA 1
ATOM 1005 C C . LEU A 1 134 ? 10.461 8.844 9.391 1 81.44 134 LEU A C 1
ATOM 1007 O O . LEU A 1 134 ? 10.703 9.25 8.25 1 81.44 134 LEU A O 1
ATOM 1011 N N . ARG A 1 135 ? 10.953 9.297 10.5 1 80.69 135 ARG A N 1
ATOM 1012 C CA . ARG A 1 135 ? 11.758 10.516 10.461 1 80.69 135 ARG A CA 1
ATOM 1013 C C . ARG A 1 135 ? 13.07 10.281 9.719 1 80.69 135 ARG A C 1
ATOM 1015 O O . ARG A 1 135 ? 13.539 11.156 8.992 1 80.69 135 ARG A O 1
ATOM 1022 N N . ASN A 1 136 ? 13.578 9.109 9.867 1 85.12 136 ASN A N 1
ATOM 1023 C CA . ASN A 1 136 ? 14.859 8.797 9.25 1 85.12 136 ASN A CA 1
ATOM 1024 C C . ASN A 1 136 ? 14.719 8.555 7.746 1 85.12 136 ASN A C 1
ATOM 1026 O O . ASN A 1 136 ? 15.68 8.703 6.992 1 85.12 136 ASN A O 1
ATOM 1030 N N . ALA A 1 137 ? 13.531 8.203 7.359 1 89.25 137 ALA A N 1
ATOM 1031 C CA . ALA A 1 137 ? 13.305 7.922 5.945 1 89.25 137 ALA A CA 1
ATOM 1032 C C . ALA A 1 137 ? 12.922 9.188 5.184 1 89.25 137 ALA A C 1
ATOM 1034 O O . ALA A 1 137 ? 13.227 9.32 3.994 1 89.25 137 ALA A O 1
ATOM 1035 N N . ALA A 1 138 ? 12.312 10.148 5.879 1 94.19 138 ALA A N 1
ATOM 1036 C CA . ALA A 1 138 ? 11.828 11.367 5.238 1 94.19 138 ALA A CA 1
ATOM 1037 C C . ALA A 1 138 ? 12.922 12.438 5.199 1 94.19 138 ALA A C 1
ATOM 1039 O O . ALA A 1 138 ? 13.797 12.469 6.066 1 94.19 138 ALA A O 1
ATOM 1040 N N . GLN A 1 139 ? 12.898 13.312 4.23 1 94.94 139 GLN A N 1
ATOM 1041 C CA . GLN A 1 139 ? 13.859 14.406 4.125 1 94.94 139 GLN A CA 1
ATOM 1042 C C . GLN A 1 139 ? 13.68 15.406 5.266 1 94.94 139 GLN A C 1
ATOM 1044 O O . GLN A 1 139 ? 14.664 15.938 5.793 1 94.94 139 GLN A O 1
ATOM 1049 N N . ASP A 1 140 ? 12.445 15.703 5.578 1 94.19 140 ASP A N 1
ATOM 1050 C CA . ASP A 1 140 ? 12.102 16.594 6.684 1 94.19 140 ASP A CA 1
ATOM 1051 C C . ASP A 1 140 ? 11.117 15.938 7.641 1 94.19 140 ASP A C 1
ATOM 1053 O O . ASP A 1 140 ? 10.383 15.023 7.254 1 94.19 140 ASP A O 1
ATOM 1057 N N . ALA A 1 141 ? 11.195 16.391 8.859 1 93.31 141 ALA A N 1
ATOM 1058 C CA . ALA A 1 141 ? 10.281 15.859 9.867 1 93.31 141 ALA A CA 1
ATOM 1059 C C . ALA A 1 141 ? 9.883 16.953 10.859 1 93.31 141 ALA A C 1
ATOM 1061 O O . ALA A 1 141 ? 10.695 17.812 11.203 1 93.31 141 ALA A O 1
ATOM 1062 N N . VAL A 1 142 ? 8.633 16.875 11.25 1 90.94 142 VAL A N 1
ATOM 1063 C CA . VAL A 1 142 ? 8.102 17.797 12.25 1 90.94 142 VAL A CA 1
ATOM 1064 C C . VAL A 1 142 ? 7.348 17 13.328 1 90.94 142 VAL A C 1
ATOM 1066 O O . VAL A 1 142 ? 6.629 16.047 13.016 1 90.94 142 VAL A O 1
ATOM 1069 N N . VAL A 1 143 ? 7.535 17.312 14.539 1 88.06 143 VAL A N 1
ATOM 1070 C CA . VAL A 1 143 ? 6.785 16.734 15.648 1 88.06 143 VAL A 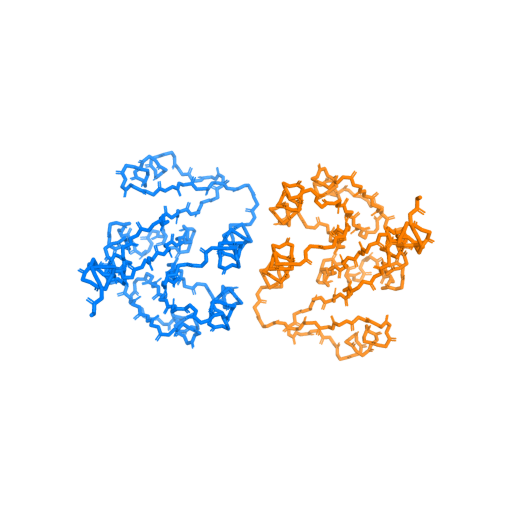CA 1
ATOM 1071 C C . VAL A 1 143 ? 5.773 17.75 16.172 1 88.06 143 VAL A C 1
ATOM 1073 O O . VAL A 1 143 ? 6.125 18.891 16.453 1 88.06 143 VAL A O 1
ATOM 1076 N N . LEU A 1 144 ? 4.539 17.297 16.219 1 83.69 144 LEU A N 1
ATOM 1077 C CA . LEU A 1 144 ? 3.504 18.188 16.75 1 83.69 144 LEU A CA 1
ATOM 1078 C C . LEU A 1 144 ? 3.436 18.109 18.266 1 83.69 144 LEU A C 1
ATOM 1080 O O . LEU A 1 144 ? 3.473 17.016 18.844 1 83.69 144 LEU A O 1
ATOM 1084 N N . ASP A 1 145 ? 3.766 19.141 18.938 1 70.38 145 ASP A N 1
ATOM 1085 C CA . ASP A 1 145 ? 3.678 19.219 20.391 1 70.38 145 ASP A CA 1
ATOM 1086 C C . ASP A 1 145 ? 2.227 19.359 20.844 1 70.38 145 ASP A C 1
ATOM 1088 O O . ASP A 1 145 ? 1.407 19.969 20.172 1 70.38 145 ASP A O 1
ATOM 1092 N N . GLY A 1 146 ? 1.536 18.312 21.391 1 55.22 146 GLY A N 1
ATOM 1093 C CA . GLY A 1 146 ? 0.24 18.5 22.016 1 55.22 146 GLY A CA 1
ATOM 1094 C C . GLY A 1 146 ? 0.141 19.781 22.812 1 55.22 146 GLY A C 1
ATOM 1095 O O . GLY A 1 146 ? 1.158 20.391 23.156 1 55.22 146 GLY A O 1
ATOM 1096 N N . MET B 1 1 ? -3.869 -6.672 -41.844 1 38.25 1 MET B N 1
ATOM 1097 C CA . MET B 1 1 ? -3.926 -7.098 -40.438 1 38.25 1 MET B CA 1
ATOM 1098 C C . MET B 1 1 ? -2.525 -7.355 -39.906 1 38.25 1 MET B C 1
ATOM 1100 O O . MET B 1 1 ? -1.822 -8.25 -40.375 1 38.25 1 MET B O 1
ATOM 1104 N N . GLY B 1 2 ? -1.662 -6.367 -39.469 1 39 2 GLY B N 1
ATOM 1105 C CA . GLY B 1 2 ? -0.217 -6.355 -39.625 1 39 2 GLY B CA 1
ATOM 1106 C C . GLY B 1 2 ? 0.49 -7.367 -38.75 1 39 2 GLY B C 1
ATOM 1107 O O . GLY B 1 2 ? -0.11 -7.918 -37.812 1 39 2 GLY B O 1
ATOM 1108 N N . LEU B 1 3 ? 1.713 -7.805 -39.219 1 39.91 3 LEU B N 1
ATOM 1109 C CA . LEU B 1 3 ? 2.6 -8.734 -38.531 1 39.91 3 LEU B CA 1
ATOM 1110 C C . LEU B 1 3 ? 2.596 -8.477 -37.031 1 39.91 3 LEU B C 1
ATOM 1112 O O . LEU B 1 3 ? 2.76 -9.406 -36.219 1 39.91 3 LEU B O 1
ATOM 1116 N N . ARG B 1 4 ? 2.617 -7.164 -36.625 1 44.88 4 ARG B N 1
ATOM 1117 C CA . ARG B 1 4 ? 2.475 -6.844 -35.219 1 44.88 4 ARG B CA 1
ATOM 1118 C C . ARG B 1 4 ? 1.239 -7.512 -34.625 1 44.88 4 ARG B C 1
ATOM 1120 O O . ARG B 1 4 ? 1.168 -7.738 -33.406 1 44.88 4 ARG B O 1
ATOM 1127 N N . SER B 1 5 ? 0.226 -7.75 -35.469 1 46.22 5 SER B N 1
ATOM 1128 C CA . SER B 1 5 ? -1.027 -8.453 -35.188 1 46.22 5 SER B CA 1
ATOM 1129 C C . SER B 1 5 ? -0.801 -9.961 -35.062 1 46.22 5 SER B C 1
ATOM 1131 O O . SER B 1 5 ? -1.486 -10.625 -34.281 1 46.22 5 SER B O 1
ATOM 1133 N N . LEU B 1 6 ? -0.023 -10.648 -35.938 1 45.19 6 LEU B N 1
ATOM 1134 C CA . LEU B 1 6 ? 0.261 -12.078 -35.875 1 45.19 6 LEU B CA 1
ATOM 1135 C C . LEU B 1 6 ? 1.142 -12.406 -34.656 1 45.19 6 LEU B C 1
ATOM 1137 O O . LEU B 1 6 ? 1.486 -13.57 -34.438 1 45.19 6 LEU B O 1
ATOM 1141 N N . LEU B 1 7 ? 2.25 -11.578 -34.375 1 49.47 7 LEU B N 1
ATOM 1142 C CA . LEU B 1 7 ? 3.068 -11.828 -33.188 1 49.47 7 LEU B CA 1
ATOM 1143 C C . LEU B 1 7 ? 2.195 -12.148 -31.969 1 49.47 7 LEU B C 1
ATOM 1145 O O . LEU B 1 7 ? 1.223 -11.438 -31.703 1 49.47 7 LEU B O 1
ATOM 1149 N N . SER B 1 8 ? 1.943 -13.477 -31.703 1 53.56 8 SER B N 1
ATOM 1150 C CA . SER B 1 8 ? 1.126 -14.172 -30.719 1 53.56 8 SER B CA 1
ATOM 1151 C C . SER B 1 8 ? 0.947 -13.328 -29.453 1 53.56 8 SER B C 1
ATOM 1153 O O . SER B 1 8 ? 1.921 -13.016 -28.766 1 53.56 8 SER B O 1
ATOM 1155 N N . ASN B 1 9 ? 0.191 -12.211 -29.469 1 68.75 9 ASN B N 1
ATOM 1156 C CA . ASN B 1 9 ? 0.053 -11.141 -28.5 1 68.75 9 ASN B CA 1
ATOM 1157 C C . ASN B 1 9 ? -0.285 -11.688 -27.109 1 68.75 9 ASN B C 1
ATOM 1159 O O . ASN B 1 9 ? -1.435 -11.617 -26.672 1 68.75 9 ASN B O 1
ATOM 1163 N N . THR B 1 10 ? 0.399 -12.734 -26.719 1 89.38 10 THR B N 1
ATOM 1164 C CA . THR B 1 10 ? 0.181 -13.289 -25.375 1 89.38 10 THR B CA 1
ATOM 1165 C C . THR B 1 10 ? 0.149 -12.172 -24.344 1 89.38 10 THR B C 1
ATOM 1167 O O . THR B 1 10 ? 1.058 -11.344 -24.281 1 89.38 10 THR B O 1
ATOM 1170 N N . PRO B 1 11 ? -0.983 -12.203 -23.656 1 96.44 11 PRO B N 1
ATOM 1171 C CA . PRO B 1 11 ? -1.043 -11.188 -22.609 1 96.44 11 PRO B CA 1
ATOM 1172 C C . PRO B 1 11 ? 0.104 -11.297 -21.609 1 96.44 11 PRO B C 1
ATOM 1174 O O . PRO B 1 11 ? 0.64 -12.391 -21.406 1 96.44 11 PRO B O 1
ATOM 1177 N N . THR B 1 12 ? 0.503 -10.172 -21.125 1 98.19 12 THR B N 1
ATOM 1178 C CA . THR B 1 12 ? 1.513 -10.156 -20.078 1 98.19 12 THR B CA 1
ATOM 1179 C C . THR B 1 12 ? 0.86 -10.234 -18.688 1 98.19 12 THR B C 1
ATOM 1181 O O . THR B 1 12 ? -0.274 -9.789 -18.516 1 98.19 12 THR B O 1
ATOM 1184 N N . ALA B 1 13 ? 1.562 -10.891 -17.734 1 98.5 13 ALA B N 1
ATOM 1185 C CA . ALA B 1 13 ? 1.062 -11.008 -16.375 1 98.5 13 ALA B CA 1
ATOM 1186 C C . ALA B 1 13 ? 2.143 -10.648 -15.359 1 98.5 13 ALA B C 1
ATOM 1188 O O . ALA B 1 13 ? 3.332 -10.875 -15.602 1 98.5 13 ALA B O 1
ATOM 1189 N N . ALA B 1 14 ? 1.779 -10.008 -14.297 1 98.88 14 ALA B N 1
ATOM 1190 C CA . ALA B 1 14 ? 2.648 -9.719 -13.164 1 98.88 14 ALA B CA 1
ATOM 1191 C C . ALA B 1 14 ? 2.139 -10.406 -11.891 1 98.88 14 ALA B C 1
ATOM 1193 O O . ALA B 1 14 ? 1.013 -10.148 -11.461 1 98.88 14 ALA B O 1
ATOM 1194 N N . LEU B 1 15 ? 2.965 -11.266 -11.32 1 98.75 15 LEU B N 1
ATOM 1195 C CA . LEU B 1 15 ? 2.609 -12.07 -10.156 1 98.75 15 LEU B CA 1
ATOM 1196 C C . LEU B 1 15 ? 3.252 -11.508 -8.891 1 98.75 15 LEU B C 1
ATOM 1198 O O . LEU B 1 15 ? 4.473 -11.352 -8.828 1 98.75 15 LEU B O 1
ATOM 1202 N N . PHE B 1 16 ? 2.467 -11.18 -7.922 1 98.75 16 PHE B N 1
ATOM 1203 C CA . PHE B 1 16 ? 2.889 -10.773 -6.586 1 98.75 16 PHE B CA 1
ATOM 1204 C C . PHE B 1 16 ? 2.434 -11.781 -5.543 1 98.75 16 PHE B C 1
ATOM 1206 O O . PHE B 1 16 ? 1.235 -12.023 -5.387 1 98.75 16 PHE B O 1
ATOM 1213 N N . VAL B 1 17 ? 3.359 -12.305 -4.824 1 97.56 17 VAL B N 1
ATOM 1214 C CA . VAL B 1 17 ? 3.049 -13.359 -3.861 1 97.56 17 VAL B CA 1
ATOM 1215 C C . VAL B 1 17 ? 3.238 -12.836 -2.439 1 97.56 17 VAL B C 1
ATOM 1217 O O . VAL B 1 17 ? 4.32 -12.367 -2.084 1 97.56 17 VAL B O 1
ATOM 1220 N N . ASP B 1 18 ? 2.164 -12.953 -1.678 1 96.56 18 ASP B N 1
ATOM 1221 C CA . ASP B 1 18 ? 2.137 -12.609 -0.259 1 96.56 18 ASP B CA 1
ATOM 1222 C C . ASP B 1 18 ? 2.68 -13.758 0.592 1 96.56 18 ASP B C 1
ATOM 1224 O O . ASP B 1 18 ? 1.913 -14.586 1.091 1 96.56 18 ASP B O 1
ATOM 1228 N N . GLY B 1 19 ? 3.973 -13.766 0.821 1 95.75 19 GLY B N 1
ATOM 1229 C CA . GLY B 1 19 ? 4.664 -14.883 1.438 1 95.75 19 GLY B CA 1
ATOM 1230 C C . GLY B 1 19 ? 4.062 -15.297 2.766 1 95.75 19 GLY B C 1
ATOM 1231 O O . GLY B 1 19 ? 3.67 -16.453 2.939 1 95.75 19 GLY B O 1
ATOM 1232 N N . PRO B 1 20 ? 3.967 -14.375 3.709 1 92.81 20 PRO B N 1
ATOM 1233 C CA . PRO B 1 20 ? 3.475 -14.719 5.043 1 92.81 20 PRO B CA 1
ATOM 1234 C C . PRO B 1 20 ? 2.086 -15.352 5.016 1 92.81 20 PRO B C 1
ATOM 1236 O O . PRO B 1 20 ? 1.76 -16.172 5.879 1 92.81 20 PRO B O 1
ATOM 1239 N N . ASN B 1 21 ? 1.276 -15.031 4.012 1 89.06 21 ASN B N 1
ATOM 1240 C CA . ASN B 1 21 ? -0.091 -15.547 3.994 1 89.06 21 ASN B CA 1
ATOM 1241 C C . ASN B 1 21 ? -0.237 -16.719 3.037 1 89.06 21 ASN B C 1
ATOM 1243 O O . ASN B 1 21 ? -1.26 -17.406 3.043 1 89.06 21 ASN B O 1
ATOM 1247 N N . VAL B 1 22 ? 0.741 -16.984 2.25 1 89.62 22 VAL B N 1
ATOM 1248 C CA . VAL B 1 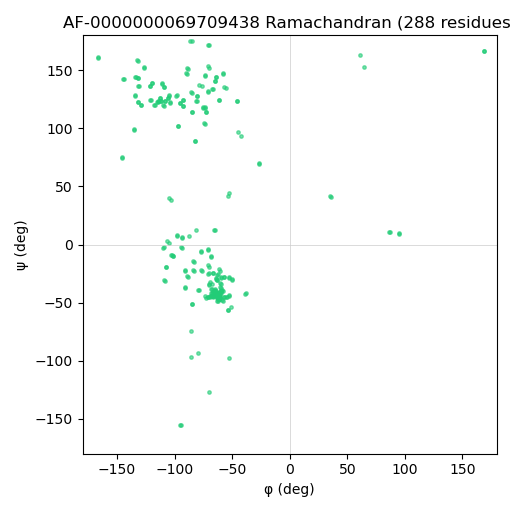22 ? 0.623 -18.047 1.254 1 89.62 22 VAL B CA 1
ATOM 1249 C C . VAL B 1 22 ? 1.494 -19.234 1.657 1 89.62 22 VAL B C 1
ATOM 1251 O O . VAL B 1 22 ? 1.145 -20.391 1.393 1 89.62 22 VAL B O 1
ATOM 1254 N N . LEU B 1 23 ? 2.658 -19.031 2.385 1 85.06 23 LEU B N 1
ATOM 1255 C CA . LEU B 1 23 ? 3.619 -20.094 2.662 1 85.06 23 LEU B CA 1
ATOM 1256 C C . LEU B 1 23 ? 3.506 -20.562 4.105 1 85.06 23 LEU B C 1
ATOM 1258 O O . LEU B 1 23 ? 4.512 -20.891 4.738 1 85.06 23 LEU B O 1
ATOM 1262 N N . ARG B 1 24 ? 2.34 -20.625 4.473 1 75 24 ARG B N 1
ATOM 1263 C CA . ARG B 1 24 ? 2.074 -21.203 5.785 1 75 24 ARG B CA 1
ATOM 1264 C C . ARG B 1 24 ? 2.137 -22.719 5.73 1 75 24 ARG B C 1
ATOM 1266 O O . ARG B 1 24 ? 1.716 -23.344 4.746 1 75 24 ARG B O 1
ATOM 1273 N N . ASP B 1 25 ? 2.789 -23.188 6.801 1 68.56 25 ASP B N 1
ATOM 1274 C CA . ASP B 1 25 ? 2.955 -24.625 6.859 1 68.56 25 ASP B CA 1
ATOM 1275 C C . ASP B 1 25 ? 1.624 -25.344 6.629 1 68.56 25 ASP B C 1
ATOM 1277 O O . ASP B 1 25 ? 1.586 -26.422 6.023 1 68.56 25 ASP B O 1
ATOM 1281 N N . GLU B 1 26 ? 0.551 -24.719 7.02 1 68.69 26 GLU B N 1
ATOM 1282 C CA . GLU B 1 26 ? -0.771 -25.328 6.938 1 68.69 26 GLU B CA 1
ATOM 1283 C C . GLU B 1 26 ? -1.232 -25.453 5.488 1 68.69 26 GLU B C 1
ATOM 1285 O O . GLU B 1 26 ? -2.111 -26.25 5.176 1 68.69 26 GLU B O 1
ATOM 1290 N N . PHE B 1 27 ? -0.602 -24.672 4.625 1 66.31 27 PHE B N 1
ATOM 1291 C CA . PHE B 1 27 ? -1.093 -24.672 3.25 1 66.31 27 PHE B CA 1
ATOM 1292 C C . PHE B 1 27 ? -0.205 -25.516 2.35 1 66.31 27 PHE B C 1
ATOM 1294 O O . PHE B 1 27 ? -0.61 -25.891 1.248 1 66.31 27 PHE B O 1
ATOM 1301 N N . ASP B 1 28 ? 0.885 -25.953 2.801 1 74.06 28 ASP B N 1
ATOM 1302 C CA . ASP B 1 28 ? 1.817 -26.719 1.986 1 74.06 28 ASP B CA 1
ATOM 1303 C C . ASP B 1 28 ? 1.824 -26.234 0.541 1 74.06 28 ASP B C 1
ATOM 1305 O O . ASP B 1 28 ? 1.665 -27.016 -0.391 1 74.06 28 ASP B O 1
ATOM 1309 N N . VAL B 1 29 ? 1.791 -24.984 0.35 1 78.31 29 VAL B N 1
ATOM 1310 C CA . VAL B 1 29 ? 1.751 -24.375 -0.977 1 78.31 29 VAL B CA 1
ATOM 1311 C C . VAL B 1 29 ? 3.105 -24.547 -1.66 1 78.31 29 VAL B C 1
ATOM 1313 O O . VAL B 1 29 ? 4.148 -24.281 -1.055 1 78.31 29 VAL B O 1
ATOM 1316 N N . ASP B 1 30 ? 2.965 -25 -2.895 1 87.62 30 ASP B N 1
ATOM 1317 C CA . ASP B 1 30 ? 4.121 -25.078 -3.781 1 87.62 30 ASP B CA 1
ATOM 1318 C C . ASP B 1 30 ? 4.219 -23.844 -4.672 1 87.62 30 ASP B C 1
ATOM 1320 O O . ASP B 1 30 ? 3.312 -23.562 -5.457 1 87.62 30 ASP B O 1
ATOM 1324 N N . LEU B 1 31 ? 5.352 -23.156 -4.555 1 93.31 31 LEU B N 1
ATOM 1325 C CA . LEU B 1 31 ? 5.57 -21.938 -5.328 1 93.31 31 LEU B CA 1
ATOM 1326 C C . LEU B 1 31 ? 5.496 -22.219 -6.824 1 93.31 31 LEU B C 1
ATOM 1328 O O . LEU B 1 31 ? 5.113 -21.359 -7.609 1 93.31 31 LEU B O 1
ATOM 1332 N N . ASP B 1 32 ? 5.836 -23.438 -7.211 1 93.94 32 ASP B N 1
ATOM 1333 C CA . ASP B 1 32 ? 5.703 -23.812 -8.617 1 93.94 32 ASP B CA 1
ATOM 1334 C C . ASP B 1 32 ? 4.238 -23.812 -9.055 1 93.94 32 ASP B C 1
ATOM 1336 O O . ASP B 1 32 ? 3.918 -23.391 -10.164 1 93.94 32 ASP B O 1
ATOM 1340 N N . ASP B 1 33 ? 3.42 -24.266 -8.133 1 93.5 33 ASP B N 1
ATOM 1341 C CA . ASP B 1 33 ? 1.996 -24.281 -8.445 1 93.5 33 ASP B CA 1
ATOM 1342 C C . ASP B 1 33 ? 1.444 -22.875 -8.586 1 93.5 33 ASP B C 1
ATOM 1344 O O . ASP B 1 33 ? 0.615 -22.609 -9.461 1 93.5 33 ASP B O 1
ATOM 1348 N N . VAL B 1 34 ? 1.876 -21.984 -7.75 1 94.5 34 VAL B N 1
ATOM 1349 C CA . VAL B 1 34 ? 1.455 -20.578 -7.809 1 94.5 34 VAL B CA 1
ATOM 1350 C C . VAL B 1 34 ? 1.906 -19.969 -9.133 1 94.5 34 VAL B C 1
ATOM 1352 O O . VAL B 1 34 ? 1.112 -19.328 -9.828 1 94.5 34 VAL B O 1
ATOM 1355 N N . ARG B 1 35 ? 3.158 -20.203 -9.484 1 96.5 35 ARG B N 1
ATOM 1356 C CA . ARG B 1 35 ? 3.727 -19.641 -10.703 1 96.5 35 ARG B CA 1
ATOM 1357 C C . ARG B 1 35 ? 3.02 -20.188 -11.938 1 96.5 35 ARG B C 1
ATOM 1359 O O . ARG B 1 35 ? 2.719 -19.453 -12.875 1 96.5 35 ARG B O 1
ATOM 1366 N N . ASP B 1 36 ? 2.76 -21.516 -11.906 1 95.56 36 ASP B N 1
ATOM 1367 C CA . ASP B 1 36 ? 2.08 -22.156 -13.031 1 95.56 36 ASP B CA 1
ATOM 1368 C C . ASP B 1 36 ? 0.687 -21.562 -13.234 1 95.56 36 ASP B C 1
ATOM 1370 O O . ASP B 1 36 ? 0.284 -21.297 -14.367 1 95.56 36 ASP B O 1
ATOM 1374 N N . ALA B 1 37 ? -0.05 -21.375 -12.164 1 94.75 37 ALA B N 1
ATOM 1375 C CA . ALA B 1 37 ? -1.385 -20.781 -12.234 1 94.75 37 ALA B CA 1
ATOM 1376 C C . ALA B 1 37 ? -1.333 -19.375 -12.828 1 94.75 37 ALA B C 1
ATOM 1378 O O . ALA B 1 37 ? -2.166 -19.016 -13.664 1 94.75 37 ALA B O 1
ATOM 1379 N N . ALA B 1 38 ? -0.357 -18.609 -12.422 1 97.12 38 ALA B N 1
ATOM 1380 C CA . ALA B 1 38 ? -0.19 -17.25 -12.938 1 97.12 38 ALA B CA 1
ATOM 1381 C C . ALA B 1 38 ? 0.214 -17.266 -14.414 1 97.12 38 ALA B C 1
ATOM 1383 O O . ALA B 1 38 ? -0.247 -16.453 -15.203 1 97.12 38 ALA B O 1
ATOM 1384 N N . ASP B 1 39 ? 1.047 -18.219 -14.773 1 96.62 39 ASP B N 1
ATOM 1385 C CA . ASP B 1 39 ? 1.546 -18.344 -16.141 1 96.62 39 ASP B CA 1
ATOM 1386 C C . ASP B 1 39 ? 0.41 -18.656 -17.109 1 96.62 39 ASP B C 1
ATOM 1388 O O . ASP B 1 39 ? 0.462 -18.266 -18.281 1 96.62 39 ASP B O 1
ATOM 1392 N N . GLU B 1 40 ? -0.579 -19.328 -16.578 1 96.25 40 GLU B N 1
ATOM 1393 C CA . GLU B 1 40 ? -1.749 -19.641 -17.406 1 96.25 40 GLU B CA 1
ATOM 1394 C C . GLU B 1 40 ? -2.516 -18.375 -17.781 1 96.25 40 GLU B C 1
ATOM 1396 O O . GLU B 1 40 ? -3.191 -18.344 -18.812 1 96.25 40 GLU B O 1
ATOM 1401 N N . ALA B 1 41 ? -2.363 -17.344 -16.953 1 96.19 41 ALA B N 1
ATOM 1402 C CA . ALA B 1 41 ? -3.098 -16.094 -17.188 1 96.19 41 ALA B CA 1
ATOM 1403 C C . ALA B 1 41 ? -2.375 -15.211 -18.203 1 96.19 41 ALA B C 1
ATOM 1405 O O . ALA B 1 41 ? -2.982 -14.328 -18.812 1 96.19 41 ALA B O 1
ATOM 1406 N N . GLY B 1 42 ? -1.114 -15.359 -18.391 1 97.25 42 GLY B N 1
ATOM 1407 C CA . GLY B 1 42 ? -0.288 -14.586 -19.297 1 97.25 42 GLY B CA 1
ATOM 1408 C C . GLY B 1 42 ? 1.198 -14.812 -19.094 1 97.25 42 GLY B C 1
ATOM 1409 O O . GLY B 1 42 ? 1.609 -15.438 -18.109 1 97.25 42 GLY B O 1
ATOM 1410 N N . ARG B 1 43 ? 1.938 -14.344 -20.094 1 97.38 43 ARG B N 1
ATOM 1411 C CA . ARG B 1 43 ? 3.391 -14.414 -19.969 1 97.38 43 ARG B CA 1
ATOM 1412 C C . ARG B 1 43 ? 3.875 -13.602 -18.781 1 97.38 43 ARG B C 1
ATOM 1414 O O . ARG B 1 43 ? 3.664 -12.383 -18.719 1 97.38 43 ARG B O 1
ATOM 1421 N N . LEU B 1 44 ? 4.598 -14.258 -17.906 1 97.94 44 LEU B N 1
ATOM 1422 C CA . LEU B 1 44 ? 5.047 -13.602 -16.688 1 97.94 44 LEU B CA 1
ATOM 1423 C C . LEU B 1 44 ? 6.199 -12.648 -16.984 1 97.94 44 LEU B C 1
ATOM 1425 O O . LEU B 1 44 ? 7.262 -13.07 -17.438 1 97.94 44 LEU B O 1
ATOM 1429 N N . VAL B 1 45 ? 5.93 -11.367 -16.703 1 97.69 45 VAL B N 1
ATOM 1430 C CA . VAL B 1 45 ? 6.973 -10.367 -16.891 1 97.69 45 VAL B CA 1
ATOM 1431 C C . VAL B 1 45 ? 7.488 -9.898 -15.539 1 97.69 45 VAL B C 1
ATOM 1433 O O . VAL B 1 45 ? 8.562 -9.297 -15.445 1 97.69 45 VAL B O 1
ATOM 1436 N N . VAL B 1 46 ? 6.738 -10.109 -14.477 1 98.44 46 VAL B N 1
ATOM 1437 C CA . VAL B 1 46 ? 7.102 -9.867 -13.086 1 98.44 46 VAL B CA 1
ATOM 1438 C C . VAL B 1 46 ? 6.691 -11.07 -12.234 1 98.44 46 VAL B C 1
ATOM 1440 O O . VAL B 1 46 ? 5.582 -11.586 -12.375 1 98.44 46 VAL B O 1
ATOM 1443 N N . THR B 1 47 ? 7.555 -11.602 -11.461 1 98.62 47 THR B N 1
ATOM 1444 C CA . THR B 1 47 ? 7.312 -12.672 -10.492 1 98.62 47 THR B CA 1
ATOM 1445 C C . THR B 1 47 ? 7.992 -12.359 -9.164 1 98.62 47 THR B C 1
ATOM 1447 O O . THR B 1 47 ? 9.188 -12.609 -8.992 1 98.62 47 THR B O 1
ATOM 1450 N N . ARG B 1 48 ? 7.211 -11.852 -8.211 1 98.81 48 ARG B N 1
ATOM 1451 C CA . ARG B 1 48 ? 7.805 -11.367 -6.969 1 98.81 48 ARG B CA 1
ATOM 1452 C C . ARG B 1 48 ? 7.227 -12.102 -5.762 1 98.81 48 ARG B C 1
ATOM 1454 O O . ARG B 1 48 ? 6.02 -12.359 -5.703 1 98.81 48 ARG B O 1
ATOM 1461 N N . LEU B 1 49 ? 8.07 -12.461 -4.891 1 98.56 49 LEU B N 1
ATOM 1462 C CA . LEU B 1 49 ? 7.719 -13.023 -3.592 1 98.56 49 LEU B CA 1
ATOM 1463 C C . LEU B 1 49 ? 8.109 -12.07 -2.465 1 98.56 49 LEU B C 1
ATOM 1465 O O . LEU B 1 49 ? 9.258 -11.633 -2.385 1 98.56 49 LEU B O 1
ATOM 1469 N N . TYR B 1 50 ? 7.188 -11.727 -1.62 1 98.62 50 TYR B N 1
ATOM 1470 C CA . TYR B 1 50 ? 7.441 -10.82 -0.509 1 98.62 50 TYR B CA 1
ATOM 1471 C C . TYR B 1 50 ? 7.512 -11.578 0.812 1 98.62 50 TYR B C 1
ATOM 1473 O O . TYR B 1 50 ? 6.605 -12.344 1.141 1 98.62 50 TYR B O 1
ATOM 1481 N N . LEU B 1 51 ? 8.555 -11.352 1.551 1 97.81 51 LEU B N 1
ATOM 1482 C CA . LEU B 1 51 ? 8.797 -12.016 2.828 1 97.81 51 LEU B CA 1
ATOM 1483 C C . LEU B 1 51 ? 9.203 -11 3.895 1 97.81 51 LEU B C 1
ATOM 1485 O O . LEU B 1 51 ? 9.617 -9.883 3.57 1 97.81 51 LEU B O 1
ATOM 1489 N N . ASP B 1 52 ? 9.016 -11.422 5.195 1 96.19 52 ASP B N 1
ATOM 1490 C CA . ASP B 1 52 ? 9.523 -10.57 6.266 1 96.19 52 ASP B CA 1
ATOM 1491 C C . ASP B 1 52 ? 10.992 -10.883 6.559 1 96.19 52 ASP B C 1
ATOM 1493 O O . ASP B 1 52 ? 11.555 -11.82 5.988 1 96.19 52 ASP B O 1
ATOM 1497 N N . GLU B 1 53 ? 11.578 -10.102 7.43 1 95.5 53 GLU B N 1
ATOM 1498 C CA . GLU B 1 53 ? 13.016 -10.164 7.66 1 95.5 53 GLU B CA 1
ATOM 1499 C C . GLU B 1 53 ? 13.398 -11.453 8.391 1 95.5 53 GLU B C 1
ATOM 1501 O O . GLU B 1 53 ? 14.586 -11.781 8.5 1 95.5 53 GLU B O 1
ATOM 1506 N N . HIS B 1 54 ? 12.531 -12.266 8.781 1 95.12 54 HIS B N 1
ATOM 1507 C CA . HIS B 1 54 ? 12.836 -13.477 9.531 1 95.12 54 HIS B CA 1
ATOM 1508 C C . HIS B 1 54 ? 12.688 -14.719 8.656 1 95.12 54 HIS B C 1
ATOM 1510 O O . HIS B 1 54 ? 12.812 -15.844 9.141 1 95.12 54 HIS B O 1
ATOM 1516 N N . ALA B 1 55 ? 12.383 -14.516 7.422 1 94.06 55 ALA B N 1
ATOM 1517 C CA . ALA B 1 55 ? 12.234 -15.641 6.504 1 94.06 55 ALA B CA 1
ATOM 1518 C C . ALA B 1 55 ? 13.508 -16.484 6.469 1 94.06 55 ALA B C 1
ATOM 1520 O O . ALA B 1 55 ? 14.617 -15.945 6.406 1 94.06 55 ALA B O 1
ATOM 1521 N N . PRO B 1 56 ? 13.406 -17.828 6.52 1 93.94 56 PRO B N 1
ATOM 1522 C CA . PRO B 1 56 ? 14.586 -18.688 6.469 1 93.94 56 PRO B CA 1
ATOM 1523 C C . PRO B 1 56 ? 15.344 -18.578 5.145 1 93.94 56 PRO B C 1
ATOM 1525 O O . PRO B 1 56 ? 14.719 -18.438 4.09 1 93.94 56 PRO B O 1
ATOM 1528 N N . SER B 1 57 ? 16.625 -18.672 5.285 1 95.06 57 SER B N 1
ATOM 1529 C CA . SER B 1 57 ? 17.469 -18.562 4.102 1 95.06 57 SER B CA 1
ATOM 1530 C C . SER B 1 57 ? 17.141 -19.656 3.084 1 95.06 57 SER B C 1
ATOM 1532 O O . SER B 1 57 ? 17.203 -19.422 1.875 1 95.06 57 SER B O 1
ATOM 1534 N N . GLY B 1 58 ? 16.812 -20.844 3.588 1 94.5 58 GLY B N 1
ATOM 1535 C CA . GLY B 1 58 ? 16.438 -21.938 2.689 1 94.5 58 GLY B CA 1
ATOM 1536 C C . GLY B 1 58 ? 15.242 -21.609 1.824 1 94.5 58 GLY B C 1
ATOM 1537 O O . GLY B 1 58 ? 15.211 -21.922 0.636 1 94.5 58 GLY B O 1
ATOM 1538 N N . LEU B 1 59 ? 14.281 -20.953 2.369 1 93.94 59 LEU B N 1
ATOM 1539 C CA . LEU B 1 59 ? 13.094 -20.531 1.631 1 93.94 59 LEU B CA 1
ATOM 1540 C C . LEU B 1 59 ? 13.445 -19.484 0.572 1 93.94 59 LEU B C 1
ATOM 1542 O O . LEU B 1 59 ? 12.977 -19.562 -0.563 1 93.94 59 LEU B O 1
ATOM 1546 N N . ILE B 1 60 ? 14.227 -18.547 0.919 1 96.5 60 ILE B N 1
ATOM 1547 C CA . ILE B 1 60 ? 14.664 -17.484 0.014 1 96.5 60 ILE B CA 1
ATOM 1548 C C . ILE B 1 60 ? 15.383 -18.094 -1.187 1 96.5 60 ILE B C 1
ATOM 1550 O O . ILE B 1 60 ? 15.039 -17.812 -2.336 1 96.5 60 ILE B O 1
ATOM 1554 N N . GLN B 1 61 ? 16.312 -19.016 -0.876 1 96.25 61 GLN B N 1
ATOM 1555 C CA . GLN B 1 61 ? 17.094 -19.656 -1.93 1 96.25 61 GLN B CA 1
ATOM 1556 C C . GLN B 1 61 ? 16.188 -20.5 -2.838 1 96.25 61 GLN B C 1
ATOM 1558 O O . GLN B 1 61 ? 16.344 -20.469 -4.062 1 96.25 61 GLN B O 1
ATOM 1563 N N . ALA B 1 62 ? 15.32 -21.172 -2.227 1 94.25 62 ALA B N 1
ATOM 1564 C CA . ALA B 1 62 ? 14.398 -22.016 -2.986 1 94.25 62 ALA B CA 1
ATOM 1565 C C . ALA B 1 62 ? 13.523 -21.172 -3.914 1 94.25 62 ALA B C 1
ATOM 1567 O O . ALA B 1 62 ? 13.312 -21.547 -5.07 1 94.25 62 ALA B O 1
ATOM 1568 N N . ALA B 1 63 ? 12.992 -20.094 -3.486 1 96.44 63 ALA B N 1
ATOM 1569 C CA . ALA B 1 63 ? 12.141 -19.203 -4.277 1 96.44 63 ALA B CA 1
ATOM 1570 C C . ALA B 1 63 ? 12.906 -18.594 -5.441 1 96.44 63 ALA B C 1
ATOM 1572 O O . ALA B 1 63 ? 12.414 -18.562 -6.57 1 96.44 63 ALA B O 1
ATOM 1573 N N . GLU B 1 64 ? 14.156 -18.141 -5.133 1 97.19 64 GLU B N 1
ATOM 1574 C CA . GLU B 1 64 ? 14.992 -17.578 -6.184 1 97.19 64 GLU B CA 1
ATOM 1575 C C . GLU B 1 64 ? 15.289 -18.609 -7.27 1 97.19 64 GLU B C 1
ATOM 1577 O O . GLU B 1 64 ? 15.25 -18.297 -8.461 1 97.19 64 GLU B O 1
ATOM 1582 N N . ALA B 1 65 ? 15.57 -19.812 -6.793 1 95.62 65 ALA B N 1
ATOM 1583 C CA . ALA B 1 65 ? 15.852 -20.891 -7.73 1 95.62 65 ALA B CA 1
ATOM 1584 C C . ALA B 1 65 ? 14.648 -21.172 -8.633 1 95.62 65 ALA B C 1
ATOM 1586 O O . ALA B 1 65 ? 14.805 -21.656 -9.758 1 95.62 65 ALA B O 1
ATOM 1587 N N . ARG B 1 66 ? 13.516 -20.781 -8.195 1 94.5 66 ARG B N 1
ATOM 1588 C CA . ARG B 1 66 ? 12.281 -21.031 -8.938 1 94.5 66 ARG B CA 1
ATOM 1589 C C . ARG B 1 66 ? 11.875 -19.812 -9.758 1 94.5 66 ARG B C 1
ATOM 1591 O O . ARG B 1 66 ? 10.758 -19.766 -10.281 1 94.5 66 ARG B O 1
ATOM 1598 N N . GLY B 1 67 ? 12.719 -18.812 -9.805 1 96.25 67 GLY B N 1
ATOM 1599 C CA . GLY B 1 67 ? 12.508 -17.688 -10.703 1 96.25 67 GLY B CA 1
ATOM 1600 C C . GLY B 1 67 ? 11.805 -16.516 -10.039 1 96.25 67 GLY B C 1
ATOM 1601 O O . GLY B 1 67 ? 11.375 -15.578 -10.711 1 96.25 67 GLY B O 1
ATOM 1602 N N . TYR B 1 68 ? 11.641 -16.547 -8.719 1 98.25 68 TYR B N 1
ATOM 1603 C CA . TYR B 1 68 ? 11.016 -15.422 -8.016 1 98.25 68 TYR B CA 1
ATOM 1604 C C . TYR B 1 68 ? 12.047 -14.352 -7.672 1 98.25 68 TYR B C 1
ATOM 1606 O O . TYR B 1 68 ? 13.172 -14.672 -7.27 1 98.25 68 TYR B O 1
ATOM 1614 N N . GLU B 1 69 ? 11.719 -13.141 -7.988 1 98.5 69 GLU B N 1
ATOM 1615 C CA . GLU B 1 69 ? 12.398 -12.039 -7.316 1 98.5 69 GLU B CA 1
ATOM 1616 C C . GLU B 1 69 ? 11.93 -11.898 -5.871 1 98.5 69 GLU B C 1
ATOM 1618 O O . GLU B 1 69 ? 10.781 -11.539 -5.621 1 98.5 69 GLU B O 1
ATOM 1623 N N . VAL B 1 70 ? 12.805 -12.133 -4.922 1 98.44 70 VAL B N 1
ATOM 1624 C CA . VAL B 1 70 ? 12.414 -12.125 -3.514 1 98.44 70 VAL B CA 1
ATOM 1625 C C . VAL B 1 70 ? 12.641 -10.734 -2.924 1 98.44 70 VAL B C 1
ATOM 1627 O O . VAL B 1 70 ? 13.734 -10.172 -3.039 1 98.44 70 VAL B O 1
ATOM 1630 N N . THR B 1 71 ? 11.641 -10.141 -2.359 1 98.38 71 THR B N 1
ATOM 1631 C CA . THR B 1 71 ? 11.719 -8.875 -1.637 1 98.38 71 THR B CA 1
ATOM 1632 C C . THR B 1 71 ? 11.547 -9.102 -0.137 1 98.38 71 THR B C 1
ATOM 1634 O O . THR B 1 71 ? 10.531 -9.648 0.302 1 98.38 71 THR B O 1
ATOM 1637 N N . ILE B 1 72 ? 12.508 -8.672 0.603 1 97.56 72 ILE B N 1
ATOM 1638 C CA . ILE B 1 72 ? 12.477 -8.805 2.055 1 97.56 72 ILE B CA 1
ATOM 1639 C C . ILE B 1 72 ? 12.281 -7.434 2.695 1 97.56 72 ILE B C 1
ATOM 1641 O O . ILE B 1 72 ? 12.898 -6.453 2.281 1 97.56 72 ILE B O 1
ATOM 1645 N N . THR B 1 73 ? 11.43 -7.375 3.639 1 96.5 73 THR B N 1
ATOM 1646 C CA . THR B 1 73 ? 11.219 -6.109 4.332 1 96.5 73 THR B CA 1
ATOM 1647 C C . THR B 1 73 ? 11.195 -6.316 5.844 1 96.5 73 THR B C 1
ATOM 1649 O O . THR B 1 73 ? 10.719 -7.344 6.324 1 96.5 73 THR B O 1
ATOM 1652 N N . SER B 1 74 ? 11.742 -5.332 6.551 1 93.62 74 SER B N 1
ATOM 1653 C CA . SER B 1 74 ? 11.68 -5.34 8.008 1 93.62 74 SER B CA 1
ATOM 1654 C C . SER B 1 74 ? 10.359 -4.762 8.508 1 93.62 74 SER B C 1
ATOM 1656 O O . SER B 1 74 ? 10.016 -4.91 9.68 1 93.62 74 SER B O 1
ATOM 1658 N N . GLY B 1 75 ? 9.648 -4.121 7.664 1 93.56 75 GLY B N 1
ATOM 1659 C CA . GLY B 1 75 ? 8.344 -3.574 8.008 1 93.56 75 GLY B CA 1
ATOM 1660 C C . GLY B 1 75 ? 7.195 -4.492 7.633 1 93.56 75 GLY B C 1
ATOM 1661 O O . GLY B 1 75 ? 7.328 -5.715 7.688 1 93.56 75 GLY B O 1
ATOM 1662 N N . ASP B 1 76 ? 6.086 -3.871 7.449 1 96.19 76 ASP B N 1
ATOM 1663 C CA . ASP B 1 76 ? 4.867 -4.594 7.102 1 96.19 7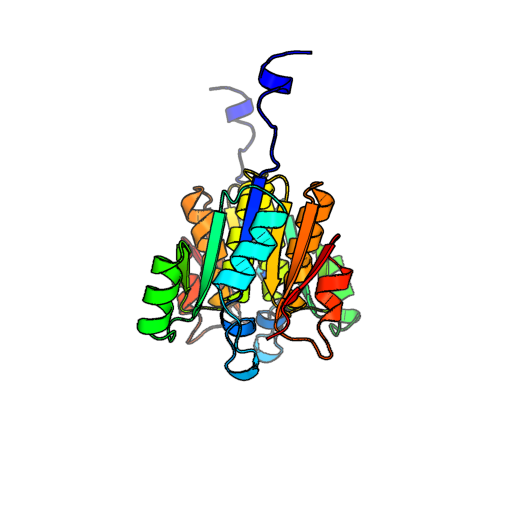6 ASP B CA 1
ATOM 1664 C C . ASP B 1 76 ? 4.902 -5.07 5.652 1 96.19 76 ASP B C 1
ATOM 1666 O O . ASP B 1 76 ? 4.961 -4.258 4.727 1 96.19 76 ASP B O 1
ATOM 1670 N N . VAL B 1 77 ? 4.855 -6.387 5.445 1 97.75 77 VAL B N 1
ATOM 1671 C CA . VAL B 1 77 ? 4.926 -7.004 4.125 1 97.75 77 VAL B CA 1
ATOM 1672 C C . VAL B 1 77 ? 3.758 -6.52 3.266 1 97.75 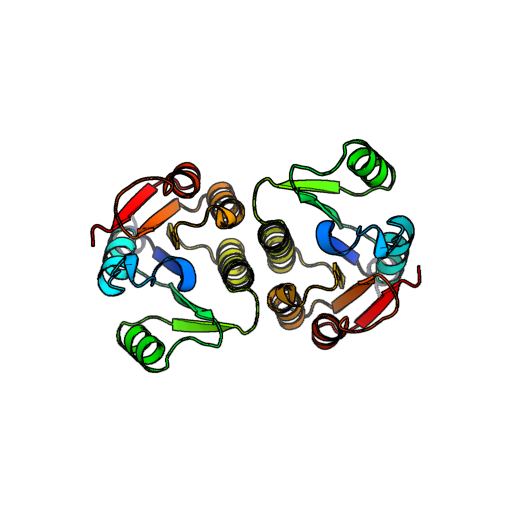77 VAL B C 1
ATOM 1674 O O . VAL B 1 77 ? 3.928 -6.234 2.078 1 97.75 77 VAL B O 1
ATOM 1677 N N . ASP B 1 78 ? 2.545 -6.402 3.916 1 98.12 78 ASP B N 1
ATOM 1678 C CA . ASP B 1 78 ? 1.364 -5.977 3.17 1 98.12 78 ASP B CA 1
ATOM 1679 C C . ASP B 1 78 ? 1.571 -4.594 2.555 1 98.12 78 ASP B C 1
ATOM 1681 O O . ASP B 1 78 ? 1.204 -4.359 1.401 1 98.12 78 ASP B O 1
ATOM 1685 N N . VAL B 1 79 ? 2.197 -3.717 3.291 1 98.5 79 VAL B N 1
ATOM 1686 C CA . VAL B 1 79 ? 2.393 -2.348 2.82 1 98.5 79 VAL B CA 1
ATOM 1687 C C . VAL B 1 79 ? 3.424 -2.33 1.695 1 98.5 79 VAL B C 1
ATOM 1689 O O . VAL B 1 79 ? 3.197 -1.724 0.646 1 98.5 79 VAL B O 1
ATOM 1692 N N . LYS B 1 80 ? 4.527 -3.053 1.901 1 98.69 80 LYS B N 1
ATOM 1693 C CA . LYS B 1 80 ? 5.566 -3.092 0.877 1 98.69 80 LYS B CA 1
ATOM 1694 C C . LYS B 1 80 ? 5.035 -3.688 -0.424 1 98.69 80 LYS B C 1
ATOM 1696 O O . LYS B 1 80 ? 5.254 -3.131 -1.502 1 98.69 80 LYS B O 1
ATOM 1701 N N . LEU B 1 81 ? 4.34 -4.781 -0.355 1 98.81 81 LEU B N 1
ATOM 1702 C CA . LEU B 1 81 ? 3.744 -5.414 -1.526 1 98.81 81 LEU B CA 1
ATOM 1703 C C . LEU B 1 81 ? 2.754 -4.477 -2.209 1 98.81 81 LEU B C 1
ATOM 1705 O O . LEU B 1 81 ? 2.783 -4.32 -3.432 1 98.81 81 LEU B O 1
ATOM 1709 N N . ALA B 1 82 ? 1.884 -3.824 -1.442 1 98.75 82 ALA B N 1
ATOM 1710 C CA . ALA B 1 82 ? 0.881 -2.914 -1.99 1 98.75 82 ALA B CA 1
ATOM 1711 C C . ALA B 1 82 ? 1.541 -1.744 -2.715 1 98.75 82 ALA B C 1
ATOM 1713 O O . ALA B 1 82 ? 1.089 -1.336 -3.787 1 98.75 82 ALA B O 1
ATOM 1714 N N . VAL B 1 83 ? 2.607 -1.198 -2.146 1 98.81 83 VAL B N 1
ATOM 1715 C CA . VAL B 1 83 ? 3.322 -0.077 -2.746 1 98.81 83 VAL B CA 1
ATOM 1716 C C . VAL B 1 83 ? 3.91 -0.498 -4.09 1 98.81 83 VAL B C 1
ATOM 1718 O O . VAL B 1 83 ? 3.699 0.172 -5.105 1 98.81 83 VAL B O 1
ATOM 1721 N N . ASP B 1 84 ? 4.582 -1.635 -4.121 1 98.75 84 ASP B N 1
ATOM 1722 C CA . ASP B 1 84 ? 5.234 -2.094 -5.344 1 98.75 84 ASP B CA 1
ATOM 1723 C C . ASP B 1 84 ? 4.203 -2.443 -6.418 1 98.75 84 ASP B C 1
ATOM 1725 O O . ASP B 1 84 ? 4.383 -2.107 -7.59 1 98.75 84 ASP B O 1
ATOM 1729 N N . ALA B 1 85 ? 3.182 -3.135 -6.008 1 98.88 85 ALA B N 1
ATOM 1730 C CA . ALA B 1 85 ? 2.129 -3.498 -6.953 1 98.88 85 ALA B CA 1
ATOM 1731 C C . ALA B 1 85 ? 1.465 -2.256 -7.539 1 98.88 85 ALA B C 1
ATOM 1733 O O . ALA B 1 85 ? 1.28 -2.156 -8.758 1 98.88 85 ALA B O 1
ATOM 1734 N N . THR B 1 86 ? 1.115 -1.303 -6.707 1 98.88 86 THR B N 1
ATOM 1735 C CA . THR B 1 86 ? 0.458 -0.072 -7.137 1 98.88 86 THR B CA 1
ATOM 1736 C C . THR B 1 86 ? 1.353 0.716 -8.086 1 98.88 86 THR B C 1
ATOM 1738 O O . THR B 1 86 ? 0.891 1.197 -9.125 1 98.88 86 THR B O 1
ATOM 1741 N N . ALA B 1 87 ? 2.621 0.827 -7.719 1 98.69 87 ALA B N 1
ATOM 1742 C CA . ALA B 1 87 ? 3.557 1.545 -8.578 1 98.69 87 ALA B CA 1
ATOM 1743 C C . ALA B 1 87 ? 3.59 0.935 -9.977 1 98.69 87 ALA B C 1
ATOM 1745 O O . ALA B 1 87 ? 3.521 1.653 -10.977 1 98.69 87 ALA B O 1
ATOM 1746 N N . LEU B 1 88 ? 3.646 -0.385 -10.055 1 98.44 88 LEU B N 1
ATOM 1747 C CA . LEU B 1 88 ? 3.666 -1.07 -11.344 1 98.44 88 LEU B CA 1
ATOM 1748 C C . LEU B 1 88 ? 2.373 -0.819 -12.109 1 98.44 88 LEU B C 1
ATOM 1750 O O . LEU B 1 88 ? 2.404 -0.519 -13.305 1 98.44 88 LEU B O 1
ATOM 1754 N N . LEU B 1 89 ? 1.231 -0.932 -11.438 1 98.56 89 LEU B N 1
ATOM 1755 C CA . LEU B 1 89 ? -0.084 -0.821 -12.062 1 98.56 89 LEU B CA 1
ATOM 1756 C C . LEU B 1 89 ? -0.289 0.568 -12.656 1 98.56 89 LEU B C 1
ATOM 1758 O O . LEU B 1 89 ? -0.995 0.721 -13.656 1 98.56 89 LEU B O 1
ATOM 1762 N N . VAL B 1 90 ? 0.338 1.57 -12.039 1 98.31 90 VAL B N 1
ATOM 1763 C CA . VAL B 1 90 ? 0.145 2.951 -12.477 1 98.31 90 VAL B CA 1
ATOM 1764 C C . VAL B 1 90 ? 1.192 3.314 -13.523 1 98.31 90 VAL B C 1
ATOM 1766 O O . VAL B 1 90 ? 0.884 3.986 -14.508 1 98.31 90 VAL B O 1
ATOM 1769 N N . GLU B 1 91 ? 2.354 2.844 -13.383 1 96.88 91 GLU B N 1
ATOM 1770 C CA . GLU B 1 91 ? 3.465 3.248 -14.242 1 96.88 91 GLU B CA 1
ATOM 1771 C C . GLU B 1 91 ? 3.494 2.432 -15.531 1 96.88 91 GLU B C 1
ATOM 1773 O O . GLU B 1 91 ? 3.629 2.988 -16.625 1 96.88 91 GLU B O 1
ATOM 1778 N N . ASP B 1 92 ? 3.453 1.126 -15.43 1 96.5 92 ASP B N 1
ATOM 1779 C CA . ASP B 1 92 ? 3.584 0.194 -16.547 1 96.5 92 ASP B CA 1
ATOM 1780 C C . ASP B 1 92 ? 2.721 -1.046 -16.328 1 96.5 92 ASP B C 1
ATOM 1782 O O . ASP B 1 92 ? 3.238 -2.131 -16.062 1 96.5 92 ASP B O 1
ATOM 1786 N N . PRO B 1 93 ? 1.418 -0.855 -16.531 1 98 93 PRO B N 1
ATOM 1787 C CA . PRO B 1 93 ? 0.485 -1.936 -16.203 1 98 93 PRO B CA 1
ATOM 1788 C C . PRO B 1 93 ? 0.639 -3.148 -17.125 1 98 93 PRO B C 1
ATOM 1790 O O . PRO B 1 93 ? 0.794 -2.994 -18.328 1 98 93 PRO B O 1
ATOM 1793 N N . PRO B 1 94 ? 0.673 -4.375 -16.531 1 98.25 94 PRO B N 1
ATOM 1794 C CA . PRO B 1 94 ? 0.521 -5.594 -17.328 1 98.25 94 PRO B CA 1
ATOM 1795 C C . PRO B 1 94 ? -0.9 -5.781 -17.859 1 98.25 94 PRO B C 1
ATOM 1797 O O . PRO B 1 94 ? -1.799 -5.012 -17.5 1 98.25 94 PRO B O 1
ATOM 1800 N N . ASP B 1 95 ? -1.017 -6.77 -18.719 1 98.25 95 ASP B N 1
ATOM 1801 C CA . ASP B 1 95 ? -2.369 -7.133 -19.141 1 98.25 95 ASP B CA 1
ATOM 1802 C C . ASP B 1 95 ? -3.137 -7.789 -17.984 1 98.25 95 ASP B C 1
ATOM 1804 O O . ASP B 1 95 ? -4.344 -7.582 -17.844 1 98.25 95 ASP B O 1
ATOM 1808 N N . VAL B 1 96 ? -2.439 -8.555 -17.141 1 98.56 96 VAL B N 1
ATOM 1809 C CA . VAL B 1 96 ? -3.062 -9.273 -16.031 1 98.56 96 VAL B CA 1
ATOM 1810 C C . VAL B 1 96 ? -2.268 -9.039 -14.75 1 98.56 96 VAL B C 1
ATOM 1812 O O . VAL B 1 96 ? -1.05 -9.234 -14.727 1 98.56 96 VAL B O 1
ATOM 1815 N N . PHE B 1 97 ? -2.959 -8.516 -13.75 1 98.75 97 PHE B N 1
ATOM 1816 C CA . PHE B 1 97 ? -2.412 -8.422 -12.406 1 98.75 97 PHE B CA 1
ATOM 1817 C C . PHE B 1 97 ? -2.805 -9.641 -11.578 1 98.75 97 PHE B C 1
ATOM 1819 O O . PHE B 1 97 ? -3.992 -9.898 -11.367 1 98.75 97 PHE B O 1
ATOM 1826 N N . VAL B 1 98 ? -1.803 -10.43 -11.094 1 98.31 98 VAL B N 1
ATOM 1827 C CA . VAL B 1 98 ? -2.037 -11.656 -10.328 1 98.31 98 VAL B CA 1
ATOM 1828 C C . VAL B 1 98 ? -1.535 -11.477 -8.898 1 98.31 98 VAL B C 1
ATOM 1830 O O . VAL B 1 98 ? -0.373 -11.125 -8.68 1 98.31 98 VAL B O 1
ATOM 1833 N N . ILE B 1 99 ? -2.387 -11.672 -7.973 1 98.06 99 ILE B N 1
ATOM 1834 C CA . ILE B 1 99 ? -1.988 -11.633 -6.57 1 98.06 99 ILE B CA 1
ATOM 1835 C C . ILE B 1 99 ? -2.293 -12.969 -5.906 1 98.06 99 ILE B C 1
ATOM 1837 O O . ILE B 1 99 ? -3.402 -13.492 -6.031 1 98.06 99 ILE B O 1
ATOM 1841 N N . ALA B 1 100 ? -1.269 -13.555 -5.332 1 95.5 100 ALA B N 1
ATOM 1842 C CA . ALA B 1 100 ? -1.446 -14.758 -4.523 1 95.5 100 ALA B CA 1
ATOM 1843 C C . ALA B 1 100 ? -1.524 -14.414 -3.037 1 95.5 100 ALA B C 1
ATOM 1845 O O . ALA B 1 100 ? -0.508 -14.102 -2.412 1 95.5 100 ALA B O 1
ATOM 1846 N N . SER B 1 101 ? -2.645 -14.391 -2.469 1 93.31 101 SER B N 1
ATOM 1847 C CA . SER B 1 101 ? -2.908 -14.078 -1.069 1 93.31 101 SER B CA 1
ATOM 1848 C C . SER B 1 101 ? -4.328 -14.469 -0.674 1 93.31 101 SER B C 1
ATOM 1850 O O . SER B 1 101 ? -5.199 -14.617 -1.534 1 93.31 101 SER B O 1
ATOM 1852 N N . ARG B 1 102 ? -4.605 -14.609 0.602 1 86.75 102 ARG B N 1
ATOM 1853 C CA . ARG B 1 102 ? -5.957 -14.766 1.128 1 86.75 102 ARG B CA 1
ATOM 1854 C C . ARG B 1 102 ? -6.391 -13.523 1.899 1 86.75 102 ARG B C 1
ATOM 1856 O O . ARG B 1 102 ? -7.504 -13.469 2.424 1 86.75 102 ARG B O 1
ATOM 1863 N N . ASP B 1 103 ? -5.527 -12.664 1.983 1 91.81 103 ASP B N 1
ATOM 1864 C CA . ASP B 1 103 ? -5.746 -11.492 2.83 1 91.81 103 ASP B CA 1
ATOM 1865 C C . ASP B 1 103 ? -6.602 -10.453 2.115 1 91.81 103 ASP B C 1
ATOM 1867 O O . ASP B 1 103 ? -6.195 -9.914 1.08 1 91.81 103 ASP B O 1
ATOM 1871 N N . THR B 1 104 ? -7.695 -10.039 2.662 1 92.19 104 THR B N 1
ATOM 1872 C CA . THR B 1 104 ? -8.633 -9.094 2.057 1 92.19 104 THR B CA 1
ATOM 1873 C C . THR B 1 104 ? -8.102 -7.668 2.154 1 92.19 104 THR B C 1
ATOM 1875 O O . THR B 1 104 ? -8.648 -6.754 1.53 1 92.19 104 THR B O 1
ATOM 1878 N N . ASP B 1 105 ? -7.023 -7.504 2.838 1 95.12 105 ASP B N 1
ATOM 1879 C CA . ASP B 1 105 ? -6.441 -6.172 2.98 1 95.12 105 ASP B CA 1
ATOM 1880 C C . ASP B 1 105 ? -5.891 -5.668 1.648 1 95.12 105 ASP B C 1
ATOM 1882 O O . ASP B 1 105 ? -5.625 -4.473 1.492 1 95.12 105 ASP B O 1
ATOM 1886 N N . PHE B 1 106 ? -5.816 -6.57 0.627 1 96.81 106 PHE B N 1
ATOM 1887 C CA . PHE B 1 106 ? -5.258 -6.164 -0.657 1 96.81 106 PHE B CA 1
ATOM 1888 C C . PHE B 1 106 ? -6.359 -5.711 -1.606 1 96.81 106 PHE B C 1
ATOM 1890 O O . PHE B 1 106 ? -6.094 -5.375 -2.762 1 96.81 106 PHE B O 1
ATOM 1897 N N . LYS B 1 107 ? -7.539 -5.625 -1.144 1 96.38 107 LYS B N 1
ATOM 1898 C CA . LYS B 1 107 ? -8.68 -5.199 -1.95 1 96.38 107 LYS B CA 1
ATOM 1899 C C . LYS B 1 107 ? -8.398 -3.865 -2.637 1 96.38 107 LYS B C 1
ATOM 1901 O O . LYS B 1 107 ? -8.672 -3.705 -3.828 1 96.38 107 LYS B O 1
ATOM 1906 N N . PRO B 1 108 ? -7.82 -2.887 -1.961 1 97.44 108 PRO B N 1
ATOM 1907 C CA . PRO B 1 108 ? -7.574 -1.607 -2.629 1 97.44 108 PRO B CA 1
ATOM 1908 C C . PRO B 1 108 ? -6.66 -1.744 -3.848 1 97.44 108 PRO B C 1
ATOM 1910 O O . PRO B 1 108 ? -6.824 -1.016 -4.828 1 97.44 108 PRO B O 1
ATOM 1913 N N . VAL B 1 109 ? -5.707 -2.65 -3.85 1 98.31 109 VAL B N 1
ATOM 1914 C CA . VAL B 1 109 ? -4.809 -2.85 -4.984 1 98.31 109 VAL B CA 1
ATOM 1915 C C . VAL B 1 109 ? -5.582 -3.455 -6.152 1 98.31 109 VAL B C 1
ATOM 1917 O O . VAL B 1 109 ? -5.449 -3 -7.293 1 98.31 109 VAL B O 1
ATOM 1920 N N . VAL B 1 110 ? -6.375 -4.441 -5.789 1 97.81 110 VAL B N 1
ATOM 1921 C CA . VAL B 1 110 ? -7.172 -5.113 -6.812 1 97.81 110 VAL B CA 1
ATOM 1922 C C . VAL B 1 110 ? -8.156 -4.125 -7.43 1 97.81 110 VAL B C 1
ATOM 1924 O O . VAL B 1 110 ? -8.328 -4.09 -8.656 1 97.81 110 VAL B O 1
ATOM 1927 N N . GLU B 1 111 ? -8.758 -3.307 -6.609 1 97.06 111 GLU B N 1
ATOM 1928 C CA . GLU B 1 111 ? -9.711 -2.314 -7.09 1 97.06 111 GLU B CA 1
ATOM 1929 C C . GLU B 1 111 ? -9.031 -1.288 -7.992 1 97.06 111 GLU B C 1
ATOM 1931 O O . GLU B 1 111 ? -9.617 -0.849 -8.984 1 97.06 111 GLU B O 1
ATOM 1936 N N . LEU B 1 112 ? -7.875 -0.888 -7.641 1 97.94 112 LEU B N 1
ATOM 1937 C CA . LEU B 1 112 ? -7.121 0.027 -8.492 1 97.94 112 LEU B CA 1
ATOM 1938 C C . LEU B 1 112 ? -6.836 -0.606 -9.852 1 97.94 112 LEU B C 1
ATOM 1940 O O . LEU B 1 112 ? -6.996 0.039 -10.891 1 97.94 112 LEU B O 1
ATOM 1944 N N . ALA B 1 113 ? -6.379 -1.854 -9.844 1 98.38 113 ALA B N 1
ATOM 1945 C CA . ALA B 1 113 ? -6.133 -2.568 -11.094 1 98.38 113 ALA B CA 1
ATOM 1946 C C . ALA B 1 113 ? -7.387 -2.59 -11.969 1 98.38 113 ALA B C 1
ATOM 1948 O O . ALA B 1 113 ? -7.324 -2.285 -13.164 1 98.38 113 ALA B O 1
ATOM 1949 N N . ASN B 1 114 ? -8.531 -2.889 -11.32 1 97.38 114 ASN B N 1
ATOM 1950 C CA . ASN B 1 114 ? -9.805 -2.93 -12.023 1 97.38 114 ASN B CA 1
ATOM 1951 C C . ASN B 1 114 ? -10.148 -1.574 -12.641 1 97.38 114 ASN B C 1
ATOM 1953 O O . ASN B 1 114 ? -10.555 -1.495 -13.797 1 97.38 114 ASN B O 1
ATOM 1957 N N . ARG B 1 115 ? -9.953 -0.538 -11.875 1 96.75 115 ARG B N 1
ATOM 1958 C CA . ARG B 1 115 ? -10.266 0.81 -12.336 1 96.75 115 ARG B CA 1
ATOM 1959 C C . ARG B 1 115 ? -9.398 1.193 -13.531 1 96.75 115 ARG B C 1
ATOM 1961 O O . ARG B 1 115 ? -9.812 1.988 -14.375 1 96.75 115 ARG B O 1
ATOM 1968 N N . ARG B 1 116 ? -8.273 0.614 -13.641 1 96.94 116 ARG B N 1
ATOM 1969 C CA . ARG B 1 116 ? -7.344 0.943 -14.719 1 96.94 116 ARG B CA 1
ATOM 1970 C C . ARG B 1 116 ? -7.523 0.001 -15.906 1 96.94 116 ARG B C 1
ATOM 1972 O O . ARG B 1 116 ? -6.766 0.064 -16.875 1 96.94 116 ARG B O 1
ATOM 1979 N N . GLY B 1 117 ? -8.406 -0.944 -15.75 1 97.12 117 GLY B N 1
ATOM 1980 C CA . GLY B 1 117 ? -8.719 -1.854 -16.844 1 97.12 117 GLY B CA 1
ATOM 1981 C C . GLY B 1 117 ? -7.793 -3.051 -16.906 1 97.12 117 GLY B C 1
ATOM 1982 O O . GLY B 1 117 ? -7.707 -3.721 -17.938 1 97.12 117 GLY B O 1
ATOM 1983 N N . VAL B 1 118 ? -7.012 -3.238 -15.898 1 98.38 118 VAL B N 1
ATOM 1984 C CA . VAL B 1 118 ? -6.137 -4.402 -15.812 1 98.38 118 VAL B CA 1
ATOM 1985 C C . VAL B 1 118 ? -6.926 -5.613 -15.328 1 98.38 118 VAL B C 1
ATOM 1987 O O . VAL B 1 118 ? -7.633 -5.535 -14.32 1 98.38 118 VAL B O 1
ATOM 1990 N N . ARG B 1 119 ? -6.832 -6.668 -16.062 1 98.19 119 ARG B N 1
ATOM 1991 C CA . ARG B 1 119 ? -7.477 -7.891 -15.594 1 98.19 119 ARG B CA 1
ATOM 1992 C C . ARG B 1 119 ? -6.832 -8.391 -14.305 1 98.19 119 ARG B C 1
ATOM 1994 O O . ARG B 1 119 ? -5.605 -8.352 -14.164 1 98.19 119 ARG B O 1
ATOM 2001 N N . THR B 1 120 ? -7.699 -8.883 -13.391 1 98.31 120 THR B N 1
ATOM 2002 C CA . THR B 1 120 ? -7.164 -9.289 -12.102 1 98.31 120 THR B CA 1
ATOM 2003 C C . THR B 1 120 ? -7.426 -10.773 -11.844 1 98.31 120 THR B C 1
ATOM 2005 O O . THR B 1 120 ? -8.492 -11.289 -12.188 1 98.31 120 THR B O 1
ATOM 2008 N N . LEU B 1 121 ? -6.414 -11.461 -11.289 1 97.31 121 LEU B N 1
ATOM 2009 C CA . LEU B 1 121 ? -6.496 -12.859 -10.875 1 97.31 121 LEU B CA 1
ATOM 2010 C C . LEU B 1 121 ? -6.008 -13.031 -9.438 1 97.31 121 LEU B C 1
ATOM 2012 O O . LEU B 1 121 ? -4.879 -12.656 -9.117 1 97.31 121 LEU B O 1
ATOM 2016 N N . ALA B 1 122 ? -6.887 -13.523 -8.594 1 95.88 122 ALA B N 1
ATOM 2017 C CA . ALA B 1 122 ? -6.508 -13.859 -7.223 1 95.88 122 ALA B CA 1
ATOM 2018 C C . ALA B 1 122 ? -6.234 -15.359 -7.082 1 95.88 122 ALA B C 1
ATOM 2020 O O . ALA B 1 122 ? -7.035 -16.188 -7.523 1 95.88 122 ALA B O 1
ATOM 2021 N N . ILE B 1 123 ? -5.043 -15.68 -6.516 1 94.12 123 ILE B N 1
ATOM 2022 C CA . ILE B 1 123 ? -4.695 -17.062 -6.223 1 94.12 123 ILE B CA 1
ATOM 2023 C C . ILE B 1 123 ? -4.699 -17.297 -4.715 1 94.12 123 ILE B C 1
ATOM 2025 O O . ILE B 1 123 ? -3.982 -16.609 -3.975 1 94.12 123 ILE B O 1
ATOM 2029 N N . ALA B 1 124 ? -5.473 -18.125 -4.215 1 89.25 124 ALA B N 1
ATOM 2030 C CA . ALA B 1 124 ? -5.555 -18.422 -2.787 1 89.25 124 ALA B CA 1
ATOM 2031 C C . ALA B 1 124 ? -5.031 -19.828 -2.488 1 89.25 124 ALA B C 1
ATOM 2033 O O . ALA B 1 124 ? -5.27 -20.75 -3.258 1 89.25 124 ALA B O 1
ATOM 2034 N N . PRO B 1 125 ? -4.238 -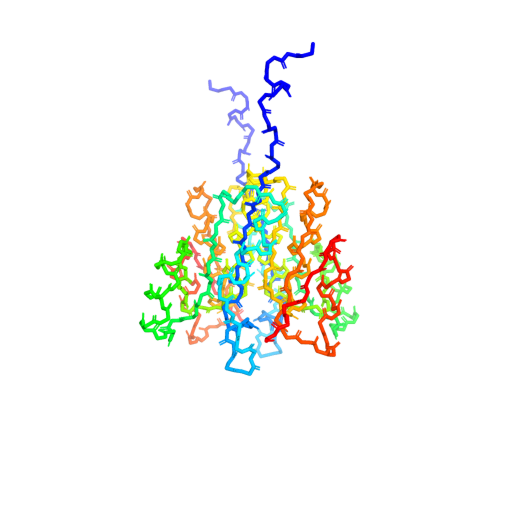19.875 -1.315 1 82.5 125 PRO B N 1
ATOM 2035 C CA . PRO B 1 125 ? -3.82 -21.219 -0.906 1 82.5 125 PRO B CA 1
ATOM 2036 C C . PRO B 1 125 ? -4.961 -22.031 -0.292 1 82.5 125 PRO B C 1
ATOM 2038 O O . PRO B 1 125 ? -5.754 -21.484 0.488 1 82.5 125 PRO B O 1
ATOM 2041 N N . GLY B 1 126 ? -4.988 -23.438 -0.532 1 72 126 GLY B N 1
ATOM 2042 C CA . GLY B 1 126 ? -5.805 -24.438 0.134 1 72 126 GLY B CA 1
ATOM 2043 C C . GLY B 1 126 ? -7.293 -24.25 -0.115 1 72 126 GLY B C 1
ATOM 2044 O O . GLY B 1 126 ? -7.703 -23.297 -0.776 1 72 126 GLY B O 1
ATOM 2045 N N . GLU B 1 127 ? -8.164 -25.266 -0.086 1 57.5 127 GLU B N 1
ATOM 2046 C CA . GLU B 1 127 ? -9.609 -25.281 -0.258 1 57.5 127 GLU B CA 1
ATOM 2047 C C . GLU B 1 127 ? -10.289 -24.266 0.654 1 57.5 127 GLU B C 1
ATOM 2049 O O . GLU B 1 127 ? -11.43 -23.875 0.404 1 57.5 127 GLU B O 1
ATOM 2054 N N . HIS B 1 128 ? -10.102 -24.234 1.949 1 52.81 128 HIS B N 1
ATOM 2055 C CA . HIS B 1 128 ? -11.25 -24.141 2.844 1 52.81 128 HIS B CA 1
ATOM 2056 C C . HIS B 1 128 ? -11.906 -22.766 2.771 1 52.81 128 HIS B C 1
ATOM 2058 O O . HIS B 1 128 ? -12.961 -22.609 2.154 1 52.81 128 HIS B O 1
ATOM 2064 N N . GLY B 1 129 ? -12.172 -21.938 3.826 1 47.59 129 GLY B N 1
ATOM 2065 C CA . GLY B 1 129 ? -13.211 -21.047 4.336 1 47.59 129 GLY B CA 1
ATOM 2066 C C . GLY B 1 129 ? -13.219 -19.688 3.672 1 47.59 129 GLY B C 1
ATOM 2067 O O . GLY B 1 129 ? -13.648 -19.547 2.525 1 47.59 129 GLY B O 1
ATOM 2068 N N . ARG B 1 130 ? -12.516 -18.797 4.324 1 48.59 130 ARG B N 1
ATOM 2069 C CA . ARG B 1 130 ? -12.664 -17.344 4.332 1 48.59 130 ARG B CA 1
ATOM 2070 C C . ARG B 1 130 ? -12 -16.719 3.107 1 48.59 130 ARG B C 1
ATOM 2072 O O . ARG B 1 130 ? -11.867 -15.5 3.021 1 48.59 130 ARG B O 1
ATOM 2079 N N . SER B 1 131 ? -11.578 -17.531 2.002 1 53.59 131 SER B N 1
ATOM 2080 C CA . SER B 1 131 ? -10.859 -17.094 0.805 1 53.59 131 SER B CA 1
ATOM 2081 C C . SER B 1 131 ? -11.719 -16.156 -0.042 1 53.59 131 SER B C 1
ATOM 2083 O O . SER B 1 131 ? -11.281 -15.68 -1.091 1 53.59 131 SER B O 1
ATOM 2085 N N . ASP B 1 132 ? -12.758 -15.727 0.521 1 61.94 132 ASP B N 1
ATOM 2086 C CA . ASP B 1 132 ? -13.781 -15.234 -0.396 1 61.94 132 ASP B CA 1
ATOM 2087 C C . ASP B 1 132 ? -13.602 -13.742 -0.666 1 61.94 132 ASP B C 1
ATOM 2089 O O . ASP B 1 132 ? -13.914 -13.266 -1.761 1 61.94 132 ASP B O 1
ATOM 2093 N N . ALA B 1 133 ? -12.93 -13.062 0.224 1 64.56 133 ALA B N 1
ATOM 2094 C CA . ALA B 1 133 ? -13.117 -11.633 0.011 1 64.56 133 ALA B CA 1
ATOM 2095 C C . ALA B 1 133 ? -12.242 -11.133 -1.136 1 64.56 133 ALA B C 1
ATOM 2097 O O . ALA B 1 133 ? -12.711 -10.383 -1.996 1 64.56 133 ALA B O 1
ATOM 2098 N N . LEU B 1 134 ? -10.992 -11.641 -1.239 1 81 134 LEU B N 1
ATOM 2099 C CA . LEU B 1 134 ? -10.164 -11.195 -2.354 1 81 134 LEU B CA 1
ATOM 2100 C C . LEU B 1 134 ? -10.68 -11.758 -3.674 1 81 134 LEU B C 1
ATOM 2102 O O . LEU B 1 134 ? -10.617 -11.086 -4.707 1 81 134 LEU B O 1
ATOM 2106 N N . ARG B 1 135 ? -11.367 -12.852 -3.492 1 80.25 135 ARG B N 1
ATOM 2107 C CA . ARG B 1 135 ? -11.984 -13.477 -4.652 1 80.25 135 ARG B CA 1
ATOM 2108 C C . ARG B 1 135 ? -13.125 -12.625 -5.195 1 80.25 135 ARG B C 1
ATOM 2110 O O . ARG B 1 135 ? -13.32 -12.539 -6.41 1 80.25 135 ARG B O 1
ATOM 2117 N N . ASN B 1 136 ? -13.773 -11.953 -4.312 1 84.94 136 ASN B N 1
ATOM 2118 C CA . ASN B 1 136 ? -14.914 -11.141 -4.719 1 84.94 136 ASN B CA 1
ATOM 2119 C C . ASN B 1 136 ? -14.469 -9.836 -5.379 1 84.94 136 ASN B C 1
ATOM 2121 O O . ASN B 1 136 ? -15.219 -9.234 -6.148 1 84.94 136 ASN B O 1
ATOM 2125 N N . ALA B 1 137 ? -13.273 -9.453 -5.078 1 88.94 137 ALA B N 1
ATOM 2126 C CA . ALA B 1 137 ? -12.766 -8.195 -5.629 1 88.94 137 ALA B CA 1
ATOM 2127 C C . ALA B 1 137 ? -12.086 -8.43 -6.977 1 88.94 137 ALA B C 1
ATOM 2129 O O . ALA B 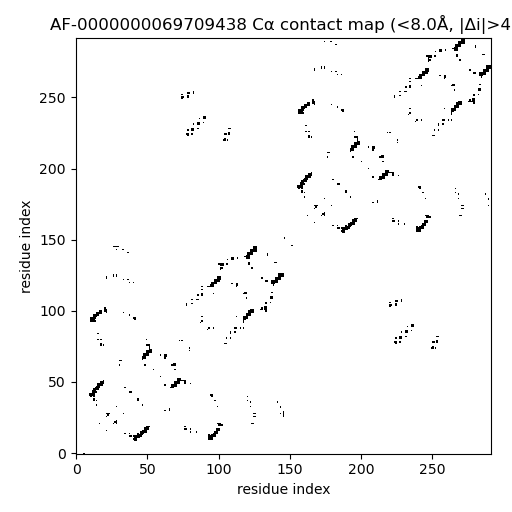1 137 ? -12.094 -7.551 -7.844 1 88.94 137 ALA B O 1
ATOM 2130 N N . ALA B 1 138 ? -11.562 -9.633 -7.184 1 93.94 138 ALA B N 1
ATOM 2131 C CA . ALA B 1 138 ? -10.82 -9.938 -8.406 1 93.94 138 ALA B CA 1
ATOM 2132 C C . ALA B 1 138 ? -11.75 -10.445 -9.5 1 93.94 138 ALA B C 1
ATOM 2134 O O . ALA B 1 138 ? -12.797 -11.039 -9.211 1 93.94 138 ALA B O 1
ATOM 2135 N N . GLN B 1 139 ? -11.406 -10.242 -10.742 1 94.81 139 GLN B N 1
ATOM 2136 C CA . GLN B 1 139 ? -12.195 -10.727 -11.867 1 94.81 139 GLN B CA 1
ATOM 2137 C C . GLN B 1 139 ? -12.164 -12.258 -11.938 1 94.81 139 GLN B C 1
ATOM 2139 O O . GLN B 1 139 ? -13.18 -12.883 -12.258 1 94.81 139 GLN B O 1
ATOM 2144 N N . ASP B 1 140 ? -11.008 -12.812 -11.711 1 94.06 140 ASP B N 1
ATOM 2145 C CA . ASP B 1 140 ? -10.82 -14.258 -11.688 1 94.06 140 ASP B CA 1
ATOM 2146 C C . ASP B 1 140 ? -10.156 -14.703 -10.391 1 94.06 140 ASP B C 1
ATOM 2148 O O . ASP B 1 140 ? -9.453 -13.922 -9.742 1 94.06 140 ASP B O 1
ATOM 2152 N N . ALA B 1 141 ? -10.461 -15.914 -10.039 1 93.19 141 ALA B N 1
ATOM 2153 C CA . ALA B 1 141 ? -9.859 -16.484 -8.836 1 93.19 141 ALA B CA 1
ATOM 2154 C C . ALA B 1 141 ? -9.57 -17.969 -9.016 1 93.19 141 ALA B C 1
ATOM 2156 O O . ALA B 1 141 ? -10.336 -18.688 -9.672 1 93.19 141 ALA B O 1
ATOM 2157 N N . VAL B 1 142 ? -8.453 -18.359 -8.453 1 90.81 142 VAL B N 1
ATOM 2158 C CA . VAL B 1 142 ? -8.062 -19.766 -8.453 1 90.81 142 VAL B CA 1
ATOM 2159 C C . VAL B 1 142 ? -7.664 -20.203 -7.047 1 90.81 142 VAL B C 1
ATOM 2161 O O . VAL B 1 142 ? -7.004 -19.453 -6.324 1 90.81 142 VAL B O 1
ATOM 2164 N N . VAL B 1 143 ? -8.078 -21.328 -6.617 1 88.12 143 VAL B N 1
ATOM 2165 C CA . VAL B 1 143 ? -7.668 -21.906 -5.348 1 88.12 143 VAL B CA 1
ATOM 2166 C C . VAL B 1 143 ? -6.695 -23.062 -5.594 1 88.12 143 VAL B C 1
ATOM 2168 O O . VAL B 1 143 ? -6.969 -23.938 -6.406 1 88.12 143 VAL B O 1
ATOM 2171 N N . LEU B 1 144 ? -5.551 -22.953 -4.945 1 83.62 144 LEU B N 1
ATOM 2172 C CA . LEU B 1 144 ? -4.566 -24.016 -5.098 1 83.62 144 LEU B CA 1
ATOM 2173 C C . LEU B 1 144 ? -4.844 -25.156 -4.121 1 83.62 144 LEU B C 1
ATOM 2175 O O . LEU B 1 144 ? -5.117 -24.922 -2.943 1 83.62 144 LEU B O 1
ATOM 2179 N N . ASP B 1 145 ? -5.191 -26.281 -4.613 1 70.38 145 ASP B N 1
ATOM 2180 C CA . ASP B 1 145 ? -5.418 -27.484 -3.805 1 70.38 145 ASP B CA 1
ATOM 2181 C C . ASP B 1 145 ? -4.098 -28.062 -3.309 1 70.38 145 ASP B C 1
ATOM 2183 O O . ASP B 1 145 ? -3.082 -28 -4.004 1 70.38 145 ASP B O 1
ATOM 2187 N N . GLY B 1 146 ? -3.662 -27.906 -2.027 1 55.31 146 GLY B N 1
ATOM 2188 C CA . GLY B 1 146 ? -2.527 -28.656 -1.509 1 55.31 146 GLY B CA 1
ATOM 2189 C C . GLY B 1 146 ? -2.473 -30.094 -2.016 1 55.31 146 GLY B C 1
ATOM 2190 O O . GLY B 1 146 ? -3.463 -30.609 -2.535 1 55.31 146 GLY B O 1
#

Foldseek 3Di:
DDPVVVPPPWFEEAEEEECVAAVDPVQVDDVLLVVVVRVVNTHYPHAEYEDEPPDDPVVVVVCVVVVHHYHYYPDDSLVVSLVVLQCCLVPPNTQEYEYEGQDLVSLVSLQSNVVSVRAYEYEYGADDDSSPNSCVSHPYYYYDHD/DDPVVVPPPWFEEAEEEECVAAVDPVQVDDVLLVVVVRVVNTHYPHAEYEDEPPDDPVVVVVCVVVPHHYHYYPDDSLVVSLVVLQCCLVPPNTLEYEYEGQDLVSLVSLQSNVVSVRAYEYEYGAPDDSSPNSCVSHPYYYYDHD

Organism: NCBI:txid1604004

Nearest PDB structures (foldseek):
  5w8n-assembly1_A-2  TM=5.471E-01  e=1.058E-01  Escherichia coli BL21(DE3)
  4ckz-assembly1_A  TM=5.780E-01  e=2.233E-01  Mycobacterium tuberculosis
  3uhj-assembly1_C  TM=3.872E-01  e=1.126E-01  Sinorhizobium meliloti
  4ycs-assembly5_E  TM=5.282E-01  e=5.334E-01  Clostridioides difficile 630
  7epd-assembly1_A  TM=4.699E-01  e=7.280E-01  Homo sapiens

Secondary structure (DSSP, 8-state):
--HHHHS----EEEEEEEHHHHS-GGGT--HHHHHHHHHHHSEEEEEEEEEETT--HHHHHHHHHTT-EEEEESS-HHHHHHHHHHHHHHHS--SEEEEE---GGGHHHHHHHHHTT-EEEEEEESSSSSTHHHHHHSSEEEEE--/--HHHHS----EEEEEEEHHHHS-GGGT--HHHHHHHHHHHSEEEEEEEEEETT--HHHHHHHHHTT-EEEEESS-HHHHHHHHHHHHHHHS--SEEEEE---GGGHHHHHHHHHTT-EEEEEEESSSSSTHHHHHHSSEEEEE--

InterPro domains:
  IPR021139 NYN domain [PF01936] (13-144)
  IPR028082 Periplasmic binding protein-like I [SSF53822] (57-126)